Protein AF-A0A967TXZ9-F1 (afdb_monomer)

Nearest PDB structures (foldseek):
  6mgc-assembly1_A  TM=6.409E-01  e=1.428E-04  Escherichia coli APEC O1
  5zlt-assembly1_B  TM=6.544E-01  e=8.131E-04  Acinetobacter baumannii
  8fux-assembly2_B  TM=5.900E-01  e=4.985E-04  Escherichia coli
  3l7k-assembly3_D  TM=5.919E-01  e=9.382E-03  Staphylococcus epidermidis RP62A
  4zht-assembly1_A  TM=4.934E-01  e=1.530E-02  Homo sapiens

Solvent-accessible surface area (backbone atoms only — not comparable to full-atom values): 14523 Å² total; per-residue (Å²): 133,92,80,78,90,48,73,70,54,57,49,48,50,85,66,31,74,51,71,66,63,48,50,51,45,53,72,76,38,37,70,62,26,32,51,54,27,49,55,49,50,52,35,52,68,70,56,75,64,83,90,49,92,68,38,70,38,52,37,86,91,32,45,73,54,53,69,66,58,48,28,67,74,65,64,39,69,85,88,42,45,36,33,36,35,53,44,69,52,66,89,56,73,71,74,72,33,77,47,57,77,47,90,40,55,61,58,41,50,53,52,51,52,62,70,48,70,80,52,75,75,34,33,38,34,37,36,68,37,70,65,43,84,80,51,99,59,100,68,51,67,64,68,70,42,45,73,61,32,58,94,38,66,40,35,44,75,53,67,89,53,49,20,56,63,38,46,73,80,62,46,48,31,36,38,36,43,55,57,70,62,53,51,56,40,16,44,69,24,27,32,25,39,26,51,27,43,36,57,69,57,92,64,74,44,62,46,67,51,92,43,69,67,50,41,51,54,49,64,77,48,50,83,73,55,62,64,45,52,72,67,34,16,42,41,28,17,30,48,47,21,41,61,74,57,69,66,58,74,90,47,93,89,64,127

Sequence (255 aa):
MRRYRTLDELKNHEFVFSQNEFEEVFRGRREKAVRTAREYMDQRIRRISRTQDGAEAYAQDKKHYTRDELVDKLGIDPSLPMVVIMSHVFPDAPHSFAHNLYDDYVQWLRATLEMIRDMTHVNWLIKPHPDNKHYDSKHSVEEEARVYVAGRENINILPDDLNTACLYDFAHAVVTVAGTAGLEFSAMGIPVVNAGSSFYTGHGFTQMPATIEEYRAVLAGIDRLERLDNERQERALTCMYMYYFLSRVRCDLVP

Radius of gyration: 18.19 Å; Cα contacts (8 Å, |Δi|>4): 390; chains: 1; bounding box: 46×40×54 Å

pLDDT: mean 90.18, std 11.55, range [46.91, 98.81]

Structure (mmCIF, N/CA/C/O backbone):
data_AF-A0A967TXZ9-F1
#
_entry.id   AF-A0A967TXZ9-F1
#
loop_
_atom_site.group_PDB
_atom_site.id
_atom_site.type_symbol
_atom_site.label_atom_id
_atom_site.label_alt_id
_atom_site.label_comp_id
_atom_site.label_asym_id
_atom_site.label_entity_id
_atom_site.label_seq_id
_atom_site.pdbx_PDB_ins_code
_atom_site.Cartn_x
_atom_site.Cartn_y
_atom_site.Cartn_z
_atom_site.occupancy
_atom_site.B_iso_or_equiv
_atom_site.auth_seq_id
_atom_site.auth_comp_id
_atom_site.auth_asym_id
_atom_site.auth_atom_id
_atom_site.pdbx_PDB_model_num
ATOM 1 N N . MET A 1 1 ? 9.853 -1.251 -31.026 1.00 52.19 1 MET A N 1
ATOM 2 C CA . MET A 1 1 ? 8.374 -1.228 -31.072 1.00 52.19 1 MET A CA 1
ATOM 3 C C . MET A 1 1 ? 7.880 -2.569 -30.554 1.00 52.19 1 MET A C 1
ATOM 5 O O . MET A 1 1 ? 8.260 -3.587 -31.127 1.00 52.19 1 MET A O 1
ATOM 9 N N . ARG A 1 2 ? 7.143 -2.582 -29.434 1.00 61.69 2 ARG A N 1
ATOM 10 C CA . ARG A 1 2 ? 6.548 -3.811 -28.882 1.00 61.69 2 ARG A CA 1
ATOM 11 C C . ARG A 1 2 ? 5.538 -4.373 -29.881 1.00 61.69 2 ARG A C 1
ATOM 13 O O . ARG A 1 2 ? 4.846 -3.606 -30.543 1.00 61.69 2 ARG A O 1
ATOM 20 N N . ARG A 1 3 ? 5.491 -5.698 -30.022 1.00 66.06 3 ARG A N 1
ATOM 21 C CA . ARG A 1 3 ? 4.5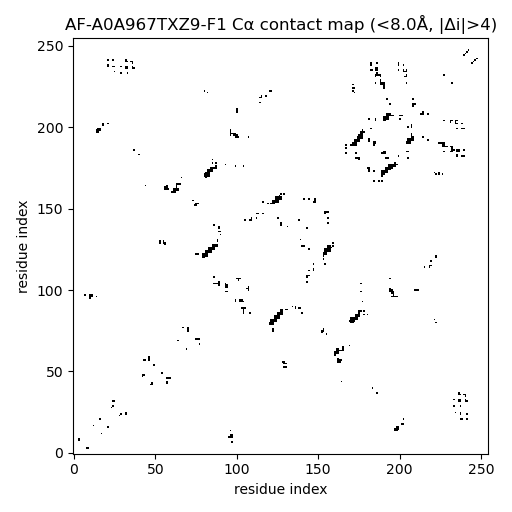22 -6.395 -30.876 1.00 66.06 3 ARG A CA 1
ATOM 22 C C . ARG A 1 3 ? 3.640 -7.259 -29.992 1.00 66.06 3 ARG A C 1
ATOM 24 O O . ARG A 1 3 ? 4.146 -8.220 -29.422 1.00 66.06 3 ARG A O 1
ATOM 31 N N . TYR A 1 4 ? 2.363 -6.910 -29.920 1.00 71.62 4 TYR A N 1
ATOM 32 C CA . TYR A 1 4 ? 1.346 -7.690 -29.225 1.00 71.62 4 TYR A CA 1
ATOM 33 C C . TYR A 1 4 ? 0.888 -8.848 -30.112 1.00 71.62 4 TYR A C 1
ATOM 35 O O . TYR A 1 4 ? 0.655 -8.666 -31.310 1.00 71.62 4 TYR A O 1
ATOM 43 N N . ARG A 1 5 ? 0.792 -10.038 -29.530 1.00 79.00 5 ARG A N 1
ATOM 44 C CA . ARG A 1 5 ? 0.371 -11.282 -30.181 1.00 79.00 5 ARG A CA 1
ATOM 45 C C . ARG A 1 5 ? -1.002 -11.744 -29.705 1.00 79.00 5 ARG A C 1
ATOM 47 O O . ARG A 1 5 ? -1.658 -12.486 -30.429 1.00 79.00 5 ARG A O 1
ATOM 54 N N . THR A 1 6 ? -1.444 -11.300 -28.528 1.00 78.75 6 THR A N 1
ATOM 55 C CA . THR A 1 6 ? -2.748 -11.644 -27.942 1.00 78.75 6 THR A CA 1
ATOM 56 C C . THR A 1 6 ? -3.418 -10.420 -27.309 1.00 78.75 6 THR A C 1
ATOM 58 O O . THR A 1 6 ? -2.770 -9.407 -27.041 1.00 78.75 6 THR A O 1
ATOM 61 N N . LEU A 1 7 ? -4.730 -10.505 -27.060 1.00 73.88 7 LEU A N 1
ATOM 62 C CA . LEU A 1 7 ? -5.473 -9.465 -26.334 1.00 73.88 7 LEU A CA 1
ATOM 63 C C . LEU A 1 7 ? -5.040 -9.357 -24.863 1.00 73.88 7 LEU A C 1
ATOM 65 O O . LEU A 1 7 ? -5.057 -8.265 -24.299 1.00 73.88 7 LEU A O 1
ATOM 69 N N . ASP A 1 8 ? -4.604 -10.462 -24.259 1.00 68.50 8 ASP A N 1
ATOM 70 C CA . ASP A 1 8 ? -4.129 -10.485 -22.871 1.00 68.50 8 ASP A CA 1
ATOM 71 C C . ASP A 1 8 ? -2.792 -9.754 -22.705 1.00 68.50 8 ASP A C 1
ATOM 73 O O . ASP A 1 8 ? -2.546 -9.116 -21.678 1.00 68.50 8 ASP A O 1
ATOM 77 N N . GLU A 1 9 ? -1.943 -9.776 -23.737 1.00 66.94 9 GLU A N 1
ATOM 78 C CA . GLU A 1 9 ? -0.736 -8.949 -23.779 1.00 66.94 9 GLU A CA 1
ATOM 79 C C . GLU A 1 9 ? -1.087 -7.453 -23.814 1.00 66.94 9 GLU A C 1
ATOM 81 O O . GLU A 1 9 ? -0.352 -6.642 -23.256 1.00 66.94 9 GLU A O 1
ATOM 86 N N . LEU A 1 10 ? -2.225 -7.069 -24.402 1.00 68.69 10 LEU A N 1
ATOM 87 C CA . LEU A 1 10 ? -2.658 -5.671 -24.473 1.00 68.69 10 LEU A CA 1
ATOM 88 C C . LEU A 1 10 ? -3.068 -5.128 -23.093 1.00 68.69 10 LEU A C 1
ATOM 90 O O . LEU A 1 10 ? -2.647 -4.038 -22.718 1.00 68.69 10 LEU A O 1
ATOM 94 N N . LYS A 1 11 ? -3.821 -5.919 -22.313 1.00 63.56 11 LYS A N 1
ATOM 95 C CA . LYS A 1 11 ? -4.325 -5.535 -20.978 1.00 63.56 11 LYS A CA 1
ATOM 96 C C . LYS A 1 11 ? -3.229 -5.333 -19.929 1.00 63.56 11 LYS A C 1
ATOM 98 O O . LYS A 1 11 ? -3.428 -4.603 -18.967 1.00 63.56 11 LYS A O 1
ATOM 103 N N . ASN A 1 12 ? -2.088 -6.000 -20.087 1.00 61.59 12 ASN A N 1
ATOM 104 C CA . ASN A 1 12 ? -0.998 -5.950 -19.112 1.00 61.59 12 ASN A CA 1
ATOM 105 C C . ASN A 1 12 ? 0.063 -4.892 -19.438 1.00 61.59 12 ASN A C 1
ATOM 107 O O . ASN A 1 12 ? 0.701 -4.356 -18.538 1.00 61.59 12 ASN A O 1
ATOM 111 N N . HIS A 1 13 ? 0.309 -4.614 -20.718 1.00 58.53 13 HIS A N 1
ATOM 112 C CA . HIS A 1 13 ? 1.562 -3.975 -21.124 1.00 58.53 13 HIS A CA 1
ATOM 113 C C . HIS A 1 13 ? 1.528 -2.459 -21.285 1.00 58.53 13 HIS A C 1
ATOM 115 O O . HIS A 1 13 ? 2.608 -1.882 -21.414 1.00 58.53 13 HIS A O 1
ATOM 121 N N . GLU A 1 14 ? 0.358 -1.818 -21.315 1.00 61.91 14 GLU A N 1
ATOM 122 C CA . GLU A 1 14 ? 0.295 -0.353 -21.439 1.00 61.91 14 GLU A CA 1
ATOM 123 C C . GLU A 1 14 ? 0.913 0.340 -20.216 1.00 61.91 14 GLU A C 1
ATOM 125 O O . GLU A 1 14 ? 1.602 1.348 -20.354 1.00 61.91 14 GLU A O 1
ATOM 130 N N . PHE A 1 15 ? 0.769 -0.270 -19.037 1.00 68.31 15 PHE A N 1
ATOM 131 C CA . PHE A 1 15 ? 1.191 0.328 -17.774 1.00 68.31 15 PHE A CA 1
ATOM 132 C C . PHE A 1 15 ? 2.373 -0.382 -17.101 1.00 68.31 15 PHE A C 1
ATOM 134 O O . PHE A 1 15 ? 2.955 0.180 -16.181 1.00 68.31 15 PHE A O 1
ATOM 141 N N . VAL A 1 16 ? 2.760 -1.590 -17.537 1.00 80.94 16 VAL A N 1
ATOM 142 C CA . VAL A 1 16 ? 3.744 -2.434 -16.829 1.00 80.94 16 VAL A CA 1
ATOM 143 C C . VAL A 1 16 ? 5.029 -2.625 -17.649 1.00 80.94 16 VAL A C 1
ATOM 145 O O . VAL A 1 16 ? 5.008 -3.000 -18.834 1.00 80.94 16 VAL A O 1
ATOM 148 N N . PHE A 1 17 ? 6.179 -2.421 -17.002 1.00 87.81 17 PHE A N 1
ATOM 149 C CA . PHE A 1 17 ? 7.482 -2.773 -17.569 1.00 87.81 17 PHE A CA 1
ATOM 150 C C . PHE A 1 17 ? 7.636 -4.296 -17.628 1.00 87.81 17 PHE A C 1
ATOM 152 O O . PHE A 1 17 ? 7.288 -5.012 -16.696 1.00 87.81 17 PHE A O 1
ATOM 159 N N . SER A 1 18 ? 8.180 -4.824 -18.723 1.00 88.44 18 SER A N 1
ATOM 160 C CA . SER A 1 18 ? 8.469 -6.263 -18.778 1.00 88.44 18 SER A CA 1
ATOM 161 C C . SER A 1 18 ? 9.562 -6.622 -17.780 1.00 88.44 18 SER A C 1
ATOM 163 O O . SER A 1 18 ? 10.418 -5.795 -17.460 1.00 88.44 18 SER A O 1
ATOM 165 N N . GLN A 1 19 ? 9.603 -7.890 -17.371 1.00 90.25 19 GLN A N 1
ATOM 166 C CA . GLN A 1 19 ? 10.676 -8.379 -16.512 1.00 90.25 19 GLN A CA 1
ATOM 167 C C . GLN A 1 19 ? 12.062 -8.125 -17.125 1.00 90.25 19 GLN A C 1
ATOM 169 O O . GLN A 1 19 ? 12.983 -7.757 -16.409 1.00 90.25 19 GLN A O 1
ATOM 174 N N . ASN A 1 20 ? 12.206 -8.242 -18.448 1.00 91.81 20 ASN A N 1
ATOM 175 C CA . ASN A 1 20 ? 13.479 -7.984 -19.122 1.00 91.81 20 ASN A CA 1
ATOM 176 C C . ASN A 1 20 ? 13.893 -6.508 -19.035 1.00 91.81 20 ASN A C 1
ATOM 178 O O . ASN A 1 20 ? 15.022 -6.225 -18.651 1.00 91.81 20 ASN A O 1
ATOM 182 N N . GLU A 1 21 ? 12.986 -5.571 -19.328 1.00 92.44 21 GLU A N 1
ATOM 183 C CA . GLU A 1 21 ? 13.266 -4.129 -19.197 1.00 92.44 21 GLU A CA 1
ATOM 184 C C . GLU A 1 21 ? 13.607 -3.750 -17.754 1.00 92.44 21 GLU A C 1
ATOM 186 O O . GLU A 1 21 ? 14.531 -2.973 -17.515 1.00 92.44 21 GLU A O 1
ATOM 191 N N . PHE A 1 22 ? 12.874 -4.314 -16.789 1.00 95.56 22 PHE A N 1
ATOM 192 C CA . PHE A 1 22 ? 13.143 -4.094 -15.376 1.00 95.56 22 PHE A CA 1
ATOM 193 C C . PHE A 1 22 ? 14.537 -4.598 -14.993 1.00 95.56 22 PHE A C 1
ATOM 195 O O . PHE A 1 22 ? 15.325 -3.855 -14.411 1.00 95.56 22 PHE A O 1
ATOM 202 N N . GLU A 1 23 ? 14.872 -5.839 -15.350 1.00 96.94 23 GLU A N 1
ATOM 203 C CA . GLU A 1 23 ? 16.162 -6.451 -15.022 1.00 96.94 23 GLU A CA 1
ATOM 204 C C . GLU A 1 23 ? 17.341 -5.739 -15.702 1.00 96.94 23 GLU A C 1
ATOM 206 O O . GLU A 1 23 ? 18.408 -5.620 -15.099 1.00 96.94 23 GLU A O 1
ATOM 211 N N . GLU A 1 24 ? 17.166 -5.205 -16.915 1.00 96.50 24 GLU A N 1
ATOM 212 C CA . GLU A 1 24 ? 18.184 -4.379 -17.575 1.00 96.50 24 GLU A CA 1
ATOM 213 C C . GLU A 1 24 ? 18.501 -3.111 -16.773 1.00 96.50 24 GLU A C 1
ATOM 215 O O . GLU A 1 24 ? 19.673 -2.787 -16.552 1.00 96.50 24 GLU A O 1
ATOM 220 N N . VAL A 1 25 ? 17.475 -2.404 -16.286 1.00 97.12 25 VAL A N 1
ATOM 221 C CA . VAL A 1 25 ? 17.671 -1.213 -15.447 1.00 97.12 25 VAL A CA 1
ATOM 222 C C . VAL A 1 25 ? 18.225 -1.605 -14.079 1.00 97.12 25 VAL A C 1
ATOM 224 O O . VAL A 1 25 ? 19.171 -0.973 -13.604 1.00 97.12 25 VAL A O 1
ATOM 227 N N . PHE A 1 26 ? 17.692 -2.662 -13.467 1.00 97.62 26 PHE A N 1
ATOM 228 C CA . PHE A 1 26 ? 18.105 -3.126 -12.147 1.00 97.62 26 PHE A CA 1
ATOM 229 C C . PHE A 1 26 ? 19.560 -3.593 -12.113 1.00 97.62 26 PHE A C 1
ATOM 231 O O . PHE A 1 26 ? 20.242 -3.360 -11.126 1.00 97.62 26 PHE A O 1
ATOM 238 N N . ARG A 1 27 ? 20.075 -4.206 -13.184 1.00 96.62 27 ARG A N 1
ATOM 239 C CA . ARG A 1 27 ? 21.481 -4.643 -13.254 1.00 96.62 27 ARG A CA 1
ATOM 240 C C . ARG A 1 27 ? 22.408 -3.547 -13.764 1.00 96.62 27 ARG A C 1
ATOM 242 O O . ARG A 1 27 ? 23.508 -3.391 -13.248 1.00 96.62 27 ARG A O 1
ATOM 249 N N . GLY A 1 28 ? 21.977 -2.787 -14.771 1.00 96.75 28 GLY A N 1
ATOM 250 C CA . GLY A 1 28 ? 22.833 -1.819 -15.461 1.00 96.75 28 GLY A CA 1
ATOM 251 C C . GLY A 1 28 ? 22.827 -0.409 -14.868 1.00 96.75 28 GLY A C 1
ATOM 252 O O . GLY A 1 28 ? 23.733 0.373 -15.148 1.00 96.75 28 GLY A O 1
ATOM 253 N N . ARG A 1 29 ? 21.800 -0.040 -14.091 1.00 96.81 29 ARG A N 1
ATOM 254 C CA . ARG A 1 29 ? 21.598 1.329 -13.573 1.00 96.81 29 ARG A CA 1
ATOM 255 C C . ARG A 1 29 ? 21.171 1.373 -12.100 1.00 96.81 29 ARG A C 1
ATOM 257 O O . ARG A 1 29 ? 20.715 2.428 -11.657 1.00 96.81 29 ARG A O 1
ATOM 264 N N . ARG A 1 30 ? 21.353 0.278 -11.347 1.00 97.06 30 ARG A N 1
ATOM 265 C CA . ARG A 1 30 ? 20.904 0.102 -9.950 1.00 97.06 30 ARG A CA 1
ATOM 266 C C . ARG A 1 30 ? 21.200 1.304 -9.064 1.00 97.06 30 ARG A C 1
ATOM 268 O O . ARG A 1 30 ? 20.285 1.920 -8.537 1.00 97.06 30 ARG A O 1
ATOM 275 N N . GLU A 1 31 ? 22.473 1.677 -8.957 1.00 97.94 31 GLU A N 1
ATOM 276 C CA . GLU A 1 31 ? 22.926 2.734 -8.047 1.00 97.94 31 GLU A CA 1
ATOM 277 C C . GLU A 1 31 ? 22.271 4.082 -8.359 1.00 97.94 31 GLU A C 1
ATOM 279 O O . GLU A 1 31 ? 21.802 4.781 -7.461 1.00 97.94 31 GLU A O 1
ATOM 284 N N . LYS A 1 32 ? 22.199 4.441 -9.648 1.00 97.75 32 LYS A N 1
ATOM 285 C CA . LYS A 1 32 ? 21.541 5.674 -10.094 1.00 97.75 32 LYS A CA 1
ATOM 286 C C . LYS A 1 32 ? 20.043 5.624 -9.800 1.00 97.75 32 LYS A C 1
ATOM 288 O O . LYS A 1 32 ? 19.510 6.597 -9.279 1.00 97.75 32 LYS A O 1
ATOM 293 N N . ALA A 1 33 ? 19.388 4.516 -10.142 1.00 97.75 33 ALA A N 1
ATOM 294 C CA . ALA A 1 33 ? 17.954 4.340 -9.960 1.00 97.75 33 ALA A CA 1
ATOM 295 C C . ALA A 1 33 ? 17.563 4.452 -8.481 1.00 97.75 33 ALA A C 1
ATOM 297 O O . ALA A 1 33 ? 16.721 5.274 -8.125 1.00 97.75 33 ALA A O 1
ATOM 298 N N . VAL A 1 34 ? 18.250 3.700 -7.619 1.00 98.38 34 VAL A N 1
ATOM 299 C CA . VAL A 1 34 ? 18.046 3.696 -6.167 1.00 98.38 34 VAL A CA 1
ATOM 300 C C . VAL A 1 34 ? 18.281 5.082 -5.577 1.00 98.38 34 VAL A C 1
ATOM 302 O O . VAL A 1 34 ? 17.422 5.579 -4.852 1.00 98.38 34 VAL A O 1
ATOM 305 N N . ARG A 1 35 ? 19.399 5.741 -5.910 1.00 98.19 35 ARG A N 1
ATOM 306 C CA . ARG A 1 35 ? 19.704 7.084 -5.394 1.00 98.19 35 ARG A CA 1
ATOM 307 C C . ARG A 1 35 ? 18.627 8.098 -5.783 1.00 98.19 35 ARG A C 1
ATOM 309 O O . ARG A 1 35 ? 18.088 8.767 -4.910 1.00 98.19 35 ARG A O 1
ATOM 316 N N . THR A 1 36 ? 18.273 8.172 -7.067 1.00 97.00 36 THR A N 1
ATOM 317 C CA . THR A 1 36 ? 17.257 9.115 -7.557 1.00 97.00 36 THR A CA 1
ATOM 318 C C . THR A 1 36 ? 15.877 8.839 -6.956 1.00 97.00 36 THR A C 1
ATOM 320 O O . THR A 1 36 ? 15.177 9.776 -6.585 1.00 97.00 36 THR A O 1
ATOM 323 N N . A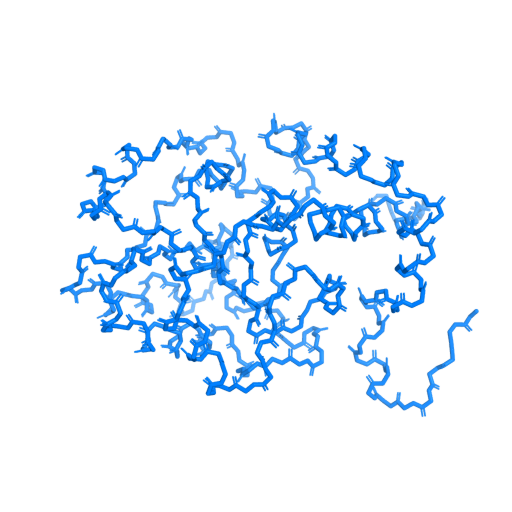LA A 1 37 ? 15.479 7.571 -6.815 1.00 96.69 37 ALA A N 1
ATOM 324 C CA . ALA A 1 37 ? 14.203 7.219 -6.198 1.00 96.69 37 ALA A CA 1
ATOM 325 C C . ALA A 1 37 ? 14.163 7.526 -4.690 1.00 96.69 37 ALA A C 1
ATOM 327 O O . ALA A 1 37 ? 13.136 7.990 -4.201 1.00 96.69 37 ALA A O 1
ATOM 328 N N . ARG A 1 38 ? 15.270 7.336 -3.956 1.00 96.06 38 ARG A N 1
ATOM 329 C CA . ARG A 1 38 ? 15.363 7.737 -2.539 1.00 96.06 38 ARG A CA 1
ATOM 330 C C . ARG A 1 38 ? 15.250 9.250 -2.378 1.00 96.06 38 ARG A C 1
ATOM 332 O O . ARG A 1 38 ? 14.434 9.705 -1.589 1.00 96.06 38 ARG A O 1
ATOM 339 N N . GLU A 1 39 ? 15.988 10.019 -3.180 1.00 94.44 39 GLU A N 1
ATOM 340 C CA . GLU A 1 39 ? 15.885 11.486 -3.193 1.00 94.44 39 GLU A CA 1
ATOM 341 C C . GLU A 1 39 ? 14.453 11.946 -3.500 1.00 94.44 39 GLU A C 1
ATOM 343 O O . GLU A 1 39 ? 13.945 12.878 -2.878 1.00 94.44 39 GLU A O 1
ATOM 348 N N . TYR A 1 40 ? 13.780 11.275 -4.436 1.00 91.62 40 TYR A N 1
ATOM 349 C CA . TYR A 1 40 ? 12.382 11.536 -4.759 1.00 91.62 40 TYR A CA 1
ATOM 350 C C . TYR A 1 40 ? 11.436 11.234 -3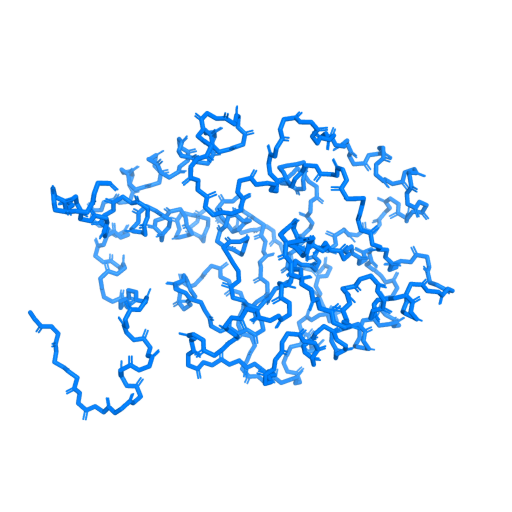.587 1.00 91.62 40 TYR A C 1
ATOM 352 O O . TYR A 1 40 ? 10.589 12.069 -3.267 1.00 91.62 40 TYR A O 1
ATOM 360 N N . MET A 1 41 ? 11.596 10.090 -2.91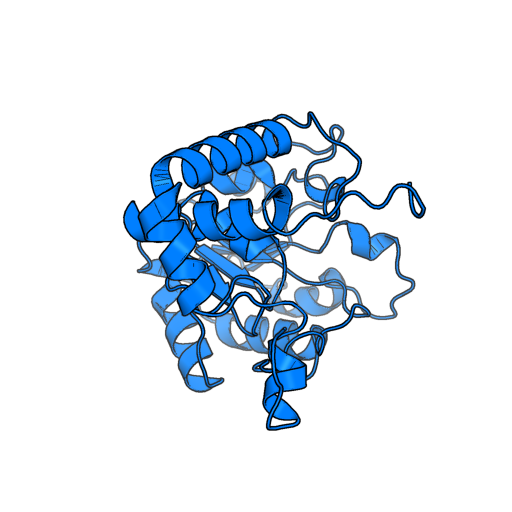3 1.00 91.38 41 MET A N 1
ATOM 361 C CA . MET A 1 41 ? 10.813 9.752 -1.717 1.00 91.38 41 MET A CA 1
ATOM 362 C C . MET A 1 41 ? 11.041 10.752 -0.589 1.00 91.38 41 MET A C 1
ATOM 364 O O . MET A 1 41 ? 10.072 11.241 -0.011 1.00 91.38 41 MET A O 1
ATOM 368 N N . ASP A 1 42 ? 12.291 11.138 -0.334 1.00 89.62 42 ASP A N 1
ATOM 369 C CA . ASP A 1 42 ? 12.625 12.152 0.664 1.00 89.62 42 ASP A CA 1
ATOM 370 C C . ASP A 1 42 ? 11.957 13.493 0.340 1.00 89.62 42 ASP A C 1
ATOM 372 O O . ASP A 1 42 ? 11.413 14.143 1.230 1.00 89.62 42 ASP A O 1
ATOM 376 N N . GLN A 1 43 ? 11.944 13.911 -0.930 1.00 86.44 43 GLN A N 1
ATOM 377 C CA . GLN A 1 43 ? 11.256 15.131 -1.365 1.00 86.44 43 GLN A CA 1
ATOM 378 C C . GLN A 1 43 ? 9.734 15.034 -1.220 1.00 86.44 43 GLN A C 1
ATOM 380 O O . GLN A 1 43 ? 9.100 16.023 -0.845 1.00 86.44 43 GLN A O 1
ATOM 385 N N . ARG A 1 44 ? 9.144 13.866 -1.505 1.00 81.12 44 ARG A N 1
ATOM 386 C CA . ARG A 1 44 ? 7.704 13.600 -1.365 1.00 81.12 44 ARG A CA 1
ATOM 387 C C . ARG A 1 44 ? 7.291 13.641 0.109 1.00 81.12 44 ARG A C 1
ATOM 389 O O . ARG A 1 44 ? 6.372 14.377 0.457 1.00 81.12 44 ARG A O 1
ATOM 396 N N . ILE A 1 45 ? 8.051 12.977 0.984 1.00 81.31 45 ILE A N 1
ATOM 397 C CA . ILE A 1 45 ? 7.871 12.995 2.445 1.00 81.31 45 ILE A CA 1
ATOM 398 C C . ILE A 1 45 ? 8.066 14.410 3.007 1.00 81.31 45 ILE A C 1
ATOM 400 O O . ILE A 1 45 ? 7.260 14.878 3.809 1.00 81.31 45 ILE A O 1
ATOM 404 N N . ARG A 1 46 ? 9.101 15.131 2.550 1.00 74.00 46 ARG A N 1
ATOM 405 C CA . ARG A 1 46 ? 9.397 16.521 2.951 1.00 74.00 46 ARG A CA 1
ATOM 406 C C . ARG A 1 46 ? 8.539 17.566 2.234 1.00 74.00 46 ARG A C 1
ATOM 408 O O . ARG A 1 46 ? 8.706 18.757 2.491 1.00 74.00 46 ARG A O 1
ATOM 415 N N . ARG A 1 47 ? 7.590 17.140 1.392 1.00 66.25 47 ARG A N 1
ATOM 416 C CA . ARG A 1 47 ? 6.548 17.985 0.789 1.00 66.25 47 ARG A CA 1
ATOM 417 C C . ARG A 1 47 ? 7.085 19.066 -0.170 1.00 66.25 47 ARG A C 1
ATOM 419 O O . ARG A 1 47 ? 6.566 20.179 -0.195 1.00 66.25 47 ARG A O 1
ATOM 426 N N . ILE A 1 48 ? 8.108 18.751 -0.974 1.00 54.34 48 ILE A N 1
ATOM 427 C CA . ILE A 1 48 ? 8.706 19.696 -1.944 1.00 54.34 48 ILE A CA 1
ATOM 428 C C . ILE A 1 48 ? 7.902 19.779 -3.265 1.00 54.34 48 ILE A C 1
ATOM 430 O O . ILE A 1 48 ? 7.998 20.780 -3.970 1.00 54.34 48 ILE A O 1
ATOM 434 N N . SER A 1 49 ? 7.044 18.799 -3.589 1.00 47.47 49 SER A N 1
ATOM 435 C CA . SER A 1 49 ? 6.251 18.790 -4.835 1.00 47.47 49 SER A CA 1
ATOM 436 C C . SER A 1 49 ? 4.748 18.607 -4.585 1.00 47.47 49 SER A C 1
ATOM 438 O O . SER A 1 49 ? 4.338 17.642 -3.948 1.00 47.47 49 SER A O 1
ATOM 440 N N . ARG A 1 50 ? 3.927 19.542 -5.093 1.00 48.81 50 ARG A N 1
ATOM 441 C CA . ARG A 1 50 ? 2.456 19.602 -4.921 1.00 48.81 50 ARG A CA 1
ATOM 442 C C . ARG A 1 50 ? 1.647 19.089 -6.123 1.00 48.81 50 ARG A C 1
ATOM 444 O O . ARG A 1 50 ? 0.426 19.090 -6.064 1.00 48.81 50 ARG A O 1
ATOM 451 N N . THR A 1 51 ? 2.291 18.699 -7.221 1.00 46.91 51 THR A N 1
ATOM 452 C CA . THR A 1 51 ? 1.631 18.480 -8.527 1.00 46.91 51 THR A CA 1
ATOM 453 C C . THR A 1 51 ? 1.388 17.009 -8.868 1.00 46.91 51 THR A C 1
ATOM 455 O O . THR A 1 51 ? 1.281 16.656 -10.040 1.00 46.91 51 THR A O 1
ATOM 458 N N . GLN A 1 52 ? 1.364 16.122 -7.873 1.00 56.00 52 GLN A N 1
ATOM 459 C CA . GLN A 1 52 ? 1.344 14.677 -8.103 1.00 56.00 52 GLN A CA 1
ATOM 460 C C . GLN A 1 52 ? 0.119 14.014 -7.490 1.00 56.00 52 GLN A C 1
ATOM 462 O O . GLN A 1 52 ? -0.367 14.435 -6.444 1.00 56.00 52 GLN A O 1
ATOM 467 N N . ASP A 1 53 ? -0.336 12.953 -8.147 1.00 56.78 53 ASP A N 1
ATOM 468 C CA . ASP A 1 53 ? -1.392 12.082 -7.647 1.00 56.78 53 ASP A CA 1
ATOM 469 C C . ASP A 1 53 ? -1.060 11.569 -6.229 1.00 56.78 53 ASP A C 1
ATOM 471 O O . ASP A 1 53 ? 0.096 11.231 -5.919 1.00 56.78 53 ASP A O 1
ATOM 475 N N . GLY A 1 54 ? -2.058 11.608 -5.345 1.00 60.34 54 GLY A N 1
ATOM 476 C CA . GLY A 1 54 ? -1.913 11.354 -3.911 1.00 60.34 54 GLY A CA 1
ATOM 477 C C . GLY A 1 54 ? -1.263 12.481 -3.090 1.00 60.34 54 GLY A C 1
ATOM 478 O O . GLY A 1 54 ? -0.982 12.272 -1.909 1.00 60.34 54 GLY A O 1
ATOM 479 N N . ALA A 1 55 ? -1.025 13.684 -3.637 1.00 67.50 55 ALA A N 1
ATOM 480 C CA . ALA A 1 55 ? -0.434 14.803 -2.881 1.00 67.50 55 ALA A CA 1
ATOM 481 C C . ALA A 1 55 ? -1.236 15.178 -1.621 1.00 67.50 55 ALA A C 1
ATOM 483 O O . ALA A 1 55 ? -0.654 15.565 -0.604 1.00 67.50 55 ALA A O 1
ATOM 484 N N . GLU A 1 56 ? -2.560 15.004 -1.643 1.00 75.50 56 GLU A N 1
ATOM 485 C CA . GLU A 1 56 ? -3.418 15.240 -0.480 1.00 75.50 56 GLU A CA 1
ATOM 486 C C . GLU A 1 56 ? -3.153 14.268 0.677 1.00 75.50 56 GLU A C 1
ATOM 488 O O . GLU A 1 56 ? -3.407 14.591 1.839 1.00 75.50 56 GLU A O 1
ATOM 493 N N . ALA A 1 57 ? -2.602 13.083 0.401 1.00 70.88 57 ALA A N 1
ATOM 494 C CA . ALA A 1 57 ? -2.178 12.131 1.426 1.00 70.88 57 ALA A CA 1
ATOM 495 C C . ALA A 1 57 ? -1.022 12.685 2.283 1.00 70.88 57 ALA A C 1
ATOM 497 O O . ALA A 1 57 ? -0.842 12.253 3.426 1.00 70.88 57 ALA A O 1
ATOM 498 N N . TYR A 1 58 ? -0.289 13.666 1.740 1.00 74.81 58 TYR A N 1
ATOM 499 C CA . TYR A 1 58 ? 0.901 14.291 2.315 1.00 74.81 58 TYR A CA 1
ATOM 500 C C . TYR A 1 58 ? 0.731 15.790 2.611 1.00 74.81 58 TYR A C 1
ATOM 502 O O . TYR A 1 58 ? 1.724 16.461 2.907 1.00 74.81 58 TYR A O 1
ATOM 510 N N . ALA A 1 59 ? -0.498 16.318 2.558 1.00 74.38 59 ALA A N 1
ATOM 511 C CA . ALA A 1 59 ? -0.781 17.745 2.704 1.00 74.38 59 ALA A CA 1
ATOM 512 C C . ALA A 1 59 ? -0.218 18.355 4.008 1.00 74.38 59 ALA A C 1
ATOM 514 O O . ALA A 1 59 ? -0.019 17.664 5.013 1.00 74.38 59 ALA A O 1
ATOM 515 N N . GLN A 1 60 ? 0.109 19.654 3.972 1.00 68.88 60 GLN A N 1
ATOM 516 C CA . GLN A 1 60 ? 0.846 20.325 5.053 1.00 68.88 60 GLN A CA 1
ATOM 517 C C . GLN A 1 60 ? 0.037 20.511 6.338 1.00 68.88 60 GLN A C 1
ATOM 519 O O . GLN A 1 60 ? 0.614 20.496 7.422 1.00 68.88 60 GLN A O 1
ATOM 524 N N . ASP A 1 61 ? -1.269 20.676 6.186 1.00 80.06 61 ASP A N 1
ATOM 525 C CA . ASP A 1 61 ? -2.279 20.795 7.232 1.00 80.06 61 ASP A CA 1
ATOM 526 C C . ASP A 1 61 ? -2.574 19.463 7.935 1.00 80.06 61 ASP A C 1
ATOM 528 O O . ASP A 1 61 ? -3.153 19.463 9.018 1.00 80.06 61 ASP A O 1
ATOM 532 N N . LYS A 1 62 ? -2.119 18.336 7.372 1.00 85.12 62 LYS A N 1
ATOM 533 C CA . LYS A 1 62 ? -2.246 17.017 7.995 1.00 85.12 62 LYS A CA 1
ATOM 534 C C . LYS A 1 62 ? -1.215 16.783 9.095 1.00 85.12 62 LYS A C 1
ATOM 536 O O . LYS A 1 62 ? -0.016 17.048 8.924 1.00 85.12 62 LYS A O 1
ATOM 541 N N . LYS A 1 63 ? -1.682 16.205 10.201 1.00 91.06 63 LYS A N 1
ATOM 542 C CA . LYS A 1 63 ? -0.906 15.866 11.390 1.00 91.06 63 LYS A CA 1
ATOM 543 C C . LYS A 1 63 ? 0.007 14.664 11.138 1.00 91.06 63 LYS A C 1
ATOM 545 O O . LYS A 1 63 ? -0.409 13.623 10.635 1.00 91.06 63 LYS A O 1
ATOM 550 N N . HIS A 1 64 ? 1.269 14.804 11.531 1.00 92.25 64 HIS A N 1
ATOM 551 C CA . HIS A 1 64 ? 2.240 13.714 11.548 1.00 92.25 64 HIS A CA 1
ATOM 552 C C . HIS A 1 64 ? 2.220 13.049 12.928 1.00 92.25 64 HIS A C 1
ATOM 554 O O . HIS A 1 64 ? 2.865 13.535 13.853 1.00 92.25 64 HIS A O 1
ATOM 560 N N . TYR A 1 65 ? 1.432 11.987 13.075 1.00 94.75 65 TYR A N 1
ATOM 561 C CA . TYR A 1 65 ? 1.299 11.262 14.340 1.00 94.75 65 TYR A CA 1
ATOM 562 C C . TYR A 1 65 ? 2.559 10.456 14.660 1.00 94.75 65 TYR A C 1
ATOM 564 O O . TYR A 1 65 ? 3.099 9.792 13.776 1.00 94.75 65 TYR A O 1
ATOM 572 N N . THR A 1 66 ? 2.995 10.445 15.919 1.00 96.81 66 THR A N 1
ATOM 573 C CA . THR A 1 66 ? 3.887 9.376 16.394 1.00 96.81 66 THR A CA 1
ATOM 574 C C . THR A 1 66 ? 3.104 8.073 16.567 1.00 96.81 66 THR A C 1
ATOM 576 O O . THR A 1 66 ? 1.870 8.073 16.616 1.00 96.81 66 THR A O 1
ATOM 579 N N . ARG A 1 67 ? 3.818 6.947 16.691 1.00 96.56 67 ARG A N 1
ATOM 580 C CA . ARG A 1 67 ? 3.191 5.657 17.005 1.00 96.56 67 ARG A CA 1
ATOM 581 C C . ARG A 1 67 ? 2.354 5.746 18.284 1.00 96.56 67 ARG A C 1
ATOM 583 O O . ARG A 1 67 ? 1.203 5.331 18.267 1.00 96.56 67 ARG A O 1
ATOM 590 N N . ASP A 1 68 ? 2.912 6.319 19.347 1.00 97.62 68 ASP A N 1
ATOM 591 C CA . ASP A 1 68 ? 2.256 6.401 20.657 1.00 97.62 68 ASP A CA 1
ATOM 592 C C . ASP A 1 68 ? 1.027 7.317 20.622 1.00 97.62 68 ASP A C 1
ATOM 594 O O . ASP A 1 68 ? -0.029 6.946 21.121 1.00 97.62 68 ASP A O 1
ATOM 598 N N . GLU A 1 69 ? 1.104 8.461 19.931 1.00 97.56 69 GLU A N 1
ATOM 599 C CA . GLU A 1 69 ? -0.068 9.326 19.752 1.00 97.56 69 GLU A CA 1
ATOM 600 C C . GLU A 1 69 ? -1.206 8.614 19.009 1.00 97.56 69 GLU A C 1
ATOM 602 O O . GLU A 1 69 ? -2.381 8.858 19.292 1.00 97.56 69 GLU A O 1
ATOM 607 N N . LEU A 1 70 ? -0.873 7.772 18.024 1.00 96.88 70 LEU A N 1
ATOM 608 C CA . LEU A 1 70 ? -1.864 7.013 17.269 1.00 96.88 70 LEU A CA 1
ATOM 609 C C . LEU A 1 70 ? -2.447 5.862 18.101 1.00 96.88 70 LEU A C 1
ATOM 611 O O . LEU A 1 70 ? -3.654 5.634 18.036 1.00 96.88 70 LEU A O 1
ATOM 615 N N . VAL A 1 71 ? -1.613 5.188 18.903 1.00 97.50 71 VAL A N 1
ATOM 616 C CA . VAL A 1 71 ? -2.039 4.183 19.891 1.00 97.50 71 VAL A CA 1
ATOM 617 C C . VAL A 1 71 ? -3.058 4.786 20.847 1.00 97.50 71 VAL A C 1
ATOM 619 O O . VAL A 1 71 ? -4.176 4.283 20.933 1.00 97.50 71 VAL A O 1
ATOM 622 N N . ASP A 1 72 ? -2.705 5.895 21.495 1.00 97.38 72 ASP A N 1
ATOM 623 C CA . ASP A 1 72 ? -3.552 6.552 22.490 1.00 97.38 72 ASP A CA 1
ATOM 624 C C . ASP A 1 72 ? -4.860 7.059 21.873 1.00 97.38 72 ASP A C 1
ATOM 626 O O . ASP A 1 72 ? -5.932 6.926 22.463 1.00 97.38 72 ASP A O 1
ATOM 630 N N . LYS A 1 73 ? -4.792 7.624 20.660 1.00 96.81 73 LYS A N 1
ATOM 631 C CA . LYS A 1 73 ? -5.969 8.155 19.960 1.00 96.81 73 LYS A CA 1
ATOM 632 C C . LYS A 1 73 ? -6.960 7.064 19.555 1.00 96.81 73 LYS A C 1
ATOM 634 O O . LYS A 1 73 ? -8.161 7.331 19.562 1.00 96.81 73 LYS A O 1
ATOM 639 N N . LEU A 1 74 ? -6.470 5.894 19.144 1.00 96.12 74 LEU A N 1
ATOM 640 C CA . LEU A 1 74 ? -7.306 4.792 18.659 1.00 96.12 74 LEU A CA 1
ATOM 641 C C . LEU A 1 74 ? -7.632 3.759 19.746 1.00 96.12 74 LEU A C 1
ATOM 643 O O . LEU A 1 74 ? -8.507 2.929 19.531 1.00 96.12 74 LEU A O 1
ATOM 647 N N . GLY A 1 75 ? -6.951 3.796 20.896 1.00 96.25 75 GLY A N 1
ATOM 648 C CA . GLY A 1 75 ? -7.122 2.808 21.963 1.00 96.25 75 GLY A CA 1
ATOM 649 C C . GLY A 1 75 ? -6.698 1.394 21.551 1.00 96.25 75 GLY A C 1
ATOM 650 O O . GLY A 1 75 ? -7.299 0.425 22.001 1.00 96.25 75 GLY A O 1
ATOM 651 N N . ILE A 1 76 ? -5.704 1.277 20.666 1.00 96.81 76 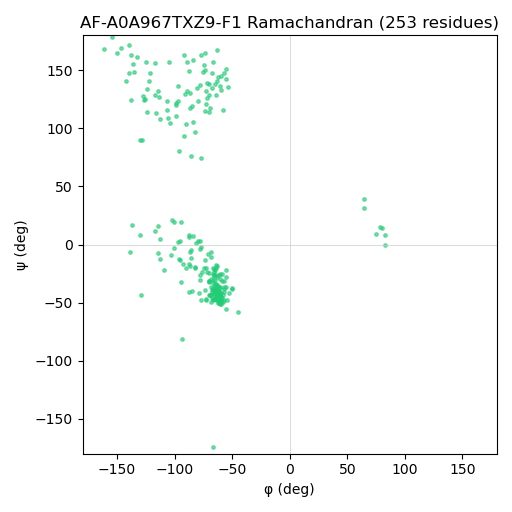ILE A N 1
ATOM 652 C CA . ILE A 1 76 ? -5.212 -0.007 20.137 1.00 96.81 76 ILE A CA 1
ATOM 653 C C . ILE A 1 76 ? -4.098 -0.591 21.010 1.00 96.81 76 ILE A C 1
ATOM 655 O O . ILE A 1 76 ? -3.403 0.141 21.708 1.00 96.81 76 ILE A O 1
ATOM 659 N N . ASP A 1 77 ? -3.876 -1.905 20.949 1.00 97.62 77 ASP A N 1
ATOM 660 C CA . ASP A 1 77 ? -2.836 -2.563 21.749 1.00 97.62 77 ASP A CA 1
ATOM 661 C C . ASP A 1 77 ? -1.429 -2.248 21.194 1.00 97.62 77 ASP A C 1
ATOM 663 O O . ASP A 1 77 ? -1.092 -2.685 20.088 1.00 97.62 77 ASP A O 1
ATOM 667 N N . PRO A 1 78 ? -0.553 -1.536 21.928 1.00 97.19 78 PRO A N 1
ATOM 668 C CA . PRO A 1 78 ? 0.775 -1.177 21.439 1.00 97.19 78 PRO A CA 1
ATOM 669 C C . PRO A 1 78 ? 1.727 -2.368 21.276 1.00 97.19 78 PRO A C 1
ATOM 671 O O . PRO A 1 78 ? 2.799 -2.176 20.701 1.00 97.19 78 PRO A O 1
ATOM 674 N N . SER A 1 79 ? 1.401 -3.562 21.772 1.00 97.50 79 SER A N 1
ATOM 675 C CA . SER A 1 79 ? 2.220 -4.768 21.602 1.00 97.50 79 SER A CA 1
ATOM 676 C C . SER A 1 79 ? 1.992 -5.469 20.259 1.00 97.50 79 SER A C 1
ATOM 678 O O . SER A 1 79 ? 2.866 -6.205 19.800 1.00 97.50 79 SER A O 1
ATOM 680 N N . LEU A 1 80 ? 0.860 -5.204 19.598 1.00 98.38 80 LEU A N 1
ATOM 681 C CA . LEU A 1 80 ? 0.494 -5.843 18.337 1.00 98.38 80 LEU A CA 1
ATOM 682 C C . LEU A 1 80 ? 1.062 -5.091 17.116 1.00 98.38 80 LEU A C 1
ATOM 684 O O . LEU A 1 80 ? 1.201 -3.858 17.134 1.00 98.38 80 LEU A O 1
ATOM 688 N N . PRO A 1 81 ? 1.372 -5.807 16.017 1.00 98.38 81 PRO A N 1
ATOM 689 C CA . PRO A 1 81 ? 1.768 -5.185 14.759 1.00 98.38 81 PRO A CA 1
ATOM 690 C C . PRO A 1 81 ? 0.639 -4.314 14.192 1.00 98.38 81 PRO A C 1
ATOM 692 O O . PRO A 1 81 ? -0.538 -4.657 14.284 1.00 98.38 81 PRO A O 1
ATOM 695 N N . MET A 1 82 ? 1.006 -3.189 13.572 1.00 98.75 82 MET A N 1
ATOM 696 C CA . MET A 1 82 ? 0.067 -2.286 12.899 1.00 98.75 82 MET A CA 1
ATOM 697 C C . MET A 1 82 ? 0.066 -2.550 11.398 1.00 98.75 82 MET A C 1
ATOM 699 O O . MET A 1 82 ? 1.045 -2.243 10.715 1.00 98.75 82 MET A O 1
ATOM 703 N N . VAL A 1 83 ? -1.025 -3.101 10.880 1.00 98.81 83 VAL A N 1
ATOM 704 C CA . VAL A 1 83 ? -1.187 -3.382 9.452 1.00 98.81 83 VAL A CA 1
ATOM 705 C C . VAL A 1 83 ? -2.158 -2.386 8.851 1.00 98.81 83 VAL A C 1
ATOM 707 O O . VAL A 1 83 ? -3.294 -2.264 9.305 1.00 98.81 83 VAL A O 1
ATOM 710 N N . VAL A 1 84 ? -1.713 -1.673 7.817 1.00 98.75 84 VAL A N 1
ATOM 711 C CA . VAL A 1 84 ? -2.514 -0.615 7.197 1.00 98.75 84 VAL A CA 1
ATOM 712 C C . VAL A 1 84 ? -3.197 -1.133 5.937 1.00 98.75 84 VAL A C 1
ATOM 714 O O . VAL A 1 84 ? -2.538 -1.562 4.992 1.00 98.75 84 VAL A O 1
ATOM 717 N N . ILE A 1 85 ? -4.522 -1.053 5.902 1.00 98.69 85 ILE A N 1
ATOM 718 C CA . ILE A 1 85 ? -5.333 -1.310 4.714 1.00 98.69 85 ILE A CA 1
ATOM 719 C C . ILE A 1 85 ? -5.489 0.018 3.975 1.00 98.69 85 ILE A C 1
ATOM 721 O O . ILE A 1 85 ? -6.250 0.890 4.396 1.00 98.69 85 ILE A O 1
ATOM 725 N N . MET A 1 86 ? -4.747 0.183 2.883 1.00 97.62 86 MET A N 1
ATOM 726 C CA . MET A 1 86 ? -4.808 1.378 2.040 1.00 97.62 86 MET A CA 1
ATOM 727 C C . MET A 1 86 ? -5.984 1.253 1.081 1.00 97.62 86 MET A C 1
ATOM 729 O O . MET A 1 86 ? -5.875 0.590 0.041 1.00 97.62 86 MET A O 1
ATOM 733 N N . SER A 1 87 ? -7.109 1.858 1.467 1.00 94.81 87 SER A N 1
ATOM 734 C CA . SER A 1 87 ? -8.341 1.803 0.694 1.00 94.81 87 SER A CA 1
ATOM 735 C C . SER A 1 87 ? -8.269 2.683 -0.547 1.00 94.81 87 SER A C 1
ATOM 737 O O . SER A 1 87 ? -7.612 3.724 -0.568 1.00 94.81 87 SER A O 1
ATOM 739 N N . HIS A 1 88 ? -8.998 2.254 -1.568 1.00 92.81 88 HIS A N 1
ATOM 740 C CA . HIS A 1 88 ? -9.163 2.955 -2.833 1.00 92.81 88 HIS A CA 1
ATOM 741 C C . HIS A 1 88 ? -10.384 3.866 -2.807 1.00 92.81 88 HIS A C 1
ATOM 743 O O . HIS A 1 88 ? -11.274 3.707 -1.966 1.00 92.81 88 HIS A O 1
ATOM 749 N N . VAL A 1 89 ? -10.424 4.791 -3.760 1.00 90.56 89 VAL A N 1
ATOM 750 C CA . VAL A 1 89 ? -11.642 5.515 -4.121 1.00 90.56 89 VAL A CA 1
ATOM 751 C C . VAL A 1 89 ? -12.557 4.549 -4.872 1.00 90.56 89 VAL A C 1
ATOM 753 O O . VAL A 1 89 ? -12.158 4.000 -5.893 1.00 90.56 89 VAL A O 1
ATOM 756 N N . PHE A 1 90 ? -13.775 4.298 -4.386 1.00 91.44 90 PHE A N 1
ATOM 757 C CA . PHE A 1 90 ? -14.619 3.243 -4.970 1.00 91.44 90 PHE A CA 1
ATOM 758 C C . PHE A 1 90 ? -14.980 3.451 -6.450 1.00 91.44 90 PHE A C 1
ATOM 760 O O . PHE A 1 90 ? -14.941 2.462 -7.180 1.00 91.44 90 PHE A O 1
ATOM 767 N N . PRO A 1 91 ? -15.300 4.677 -6.921 1.00 88.94 91 PRO A N 1
ATOM 768 C CA . PRO A 1 91 ? -15.596 4.915 -8.337 1.00 88.94 91 PRO A CA 1
ATOM 769 C C . PRO A 1 91 ? -14.379 4.987 -9.270 1.00 88.94 91 PRO A C 1
ATOM 771 O O . PRO A 1 91 ? -14.564 5.300 -10.445 1.00 88.94 91 PRO A O 1
ATOM 774 N N . ASP A 1 92 ? -13.158 4.777 -8.771 1.00 85.88 92 ASP A N 1
ATOM 775 C CA . ASP A 1 92 ? -11.948 4.761 -9.601 1.00 85.88 92 ASP A CA 1
ATOM 776 C C . ASP A 1 92 ? -11.960 3.553 -10.571 1.00 85.88 92 ASP A C 1
ATOM 778 O O . ASP A 1 92 ? -12.964 2.854 -10.690 1.00 85.88 92 ASP A O 1
ATOM 782 N N . ALA A 1 93 ? -10.889 3.309 -11.326 1.00 84.25 93 ALA A N 1
ATOM 783 C CA . ALA A 1 93 ? -10.822 2.284 -12.364 1.00 84.25 93 ALA A CA 1
ATOM 784 C C . ALA A 1 93 ? -10.180 0.969 -11.856 1.00 84.25 93 ALA A C 1
ATOM 786 O O . ALA A 1 93 ? -9.008 0.712 -12.169 1.00 84.25 93 ALA A O 1
ATOM 787 N N . PRO A 1 94 ? -10.915 0.083 -11.135 1.00 82.75 94 PRO A N 1
ATOM 788 C CA . PRO A 1 94 ? -10.359 -1.148 -10.568 1.00 82.75 94 PRO A CA 1
ATOM 789 C C . PRO A 1 94 ? -9.817 -2.096 -11.639 1.00 82.75 94 PRO A C 1
ATOM 791 O O . PRO A 1 94 ? -8.885 -2.846 -11.380 1.00 82.75 94 PRO A O 1
ATOM 794 N N . HIS A 1 95 ? -10.332 -2.032 -12.868 1.00 84.50 95 HIS A N 1
ATOM 795 C CA . HIS A 1 95 ? -9.931 -2.904 -13.978 1.00 84.50 95 HIS A CA 1
ATOM 796 C C . HIS A 1 95 ? -8.840 -2.319 -14.889 1.00 84.50 95 HIS A C 1
ATOM 798 O O . HIS A 1 95 ? -8.673 -2.784 -16.016 1.00 84.50 95 HIS A O 1
ATOM 804 N N . SER A 1 96 ? -8.085 -1.318 -14.422 1.00 82.00 96 SER A N 1
ATOM 805 C CA . SER A 1 96 ? -6.942 -0.765 -15.174 1.00 82.00 96 SER A CA 1
ATOM 806 C C . SER A 1 96 ? -5.809 -1.781 -15.389 1.00 82.00 96 SER A C 1
ATOM 808 O O . SER A 1 96 ? -4.969 -1.595 -16.267 1.00 82.00 96 SER A O 1
ATOM 810 N N . PHE A 1 97 ? -5.788 -2.863 -14.607 1.00 83.31 97 PHE A N 1
ATOM 811 C CA . PHE A 1 97 ? -4.803 -3.939 -14.687 1.00 83.31 97 PHE A CA 1
ATOM 812 C C . PHE A 1 97 ? -5.494 -5.296 -14.859 1.00 83.31 97 PHE A C 1
ATOM 814 O O . PHE A 1 97 ? -6.664 -5.465 -14.518 1.00 83.31 97 PHE A O 1
ATOM 821 N N . ALA A 1 98 ? -4.779 -6.280 -15.413 1.00 77.50 98 ALA A N 1
ATOM 822 C CA . ALA A 1 98 ? -5.420 -7.501 -15.905 1.00 77.50 98 ALA A CA 1
ATOM 823 C C . ALA A 1 98 ? -5.880 -8.490 -14.823 1.00 77.50 98 ALA A C 1
ATOM 825 O O . ALA A 1 98 ? -6.711 -9.344 -15.123 1.00 77.50 98 ALA A O 1
ATOM 826 N N . HIS A 1 99 ? -5.339 -8.417 -13.605 1.00 86.56 99 HIS A N 1
ATOM 827 C CA . HIS A 1 99 ? -5.668 -9.348 -12.527 1.00 86.56 99 HIS A CA 1
ATOM 828 C C . HIS A 1 99 ? -6.085 -8.598 -11.265 1.00 86.56 99 HIS A C 1
ATOM 830 O O . HIS A 1 99 ? -5.337 -7.761 -10.777 1.00 86.56 99 HIS A O 1
ATOM 836 N N . ASN A 1 100 ? -7.243 -8.954 -10.715 1.00 91.88 100 ASN A N 1
ATOM 837 C CA . ASN A 1 100 ? -7.709 -8.572 -9.387 1.00 91.88 100 ASN A CA 1
ATOM 838 C C . ASN A 1 100 ? -8.394 -9.784 -8.754 1.00 91.88 100 ASN A C 1
ATOM 840 O O . ASN A 1 100 ? -9.027 -10.567 -9.461 1.00 91.88 100 ASN A O 1
ATOM 844 N N . LEU A 1 101 ? -8.301 -9.919 -7.431 1.00 96.00 101 LEU A N 1
ATOM 845 C CA . LEU A 1 101 ? -9.009 -10.967 -6.689 1.00 96.00 101 LEU A CA 1
ATOM 846 C C . LEU A 1 101 ? -10.520 -10.714 -6.583 1.00 96.00 101 LEU A C 1
ATOM 848 O O . LEU A 1 101 ? -11.275 -11.643 -6.311 1.00 96.00 101 LEU A O 1
ATOM 852 N N . TYR A 1 102 ? -10.946 -9.465 -6.777 1.00 95.75 102 TYR A N 1
ATOM 853 C CA . TYR A 1 102 ? -12.333 -9.020 -6.677 1.00 95.75 102 TYR A CA 1
ATOM 854 C C . TYR A 1 102 ? -12.671 -8.092 -7.842 1.00 95.75 102 TYR A C 1
ATOM 856 O O . TYR A 1 102 ? -11.782 -7.436 -8.391 1.00 95.75 102 TYR A O 1
ATOM 864 N N . ASP A 1 103 ? -13.956 -8.014 -8.185 1.00 93.12 103 ASP A N 1
ATOM 865 C CA . ASP A 1 103 ? -14.420 -7.212 -9.319 1.00 93.12 103 ASP A CA 1
ATOM 866 C C . ASP A 1 103 ? -14.294 -5.705 -9.058 1.00 93.12 103 ASP A C 1
ATOM 868 O O . ASP A 1 103 ? -14.016 -4.936 -9.969 1.00 93.12 103 ASP A O 1
ATOM 872 N N . ASP A 1 104 ? -14.453 -5.262 -7.811 1.00 93.44 104 ASP A N 1
ATOM 873 C CA . ASP A 1 104 ? -14.381 -3.846 -7.465 1.00 93.44 104 ASP A CA 1
ATOM 874 C C . ASP A 1 104 ? -13.794 -3.608 -6.063 1.00 93.44 104 ASP A C 1
ATOM 876 O O . ASP A 1 104 ? -13.599 -4.527 -5.257 1.00 93.44 104 ASP A O 1
ATOM 880 N N . TYR A 1 105 ? -13.492 -2.341 -5.768 1.00 94.25 105 TYR A N 1
ATOM 881 C CA . TYR A 1 105 ? -12.881 -1.939 -4.502 1.00 94.25 105 TYR A CA 1
ATOM 882 C C . TYR A 1 105 ? -13.818 -2.065 -3.291 1.00 94.25 105 TYR A C 1
ATOM 884 O O . TYR A 1 105 ? -13.328 -2.237 -2.173 1.00 94.25 105 TYR A O 1
ATOM 892 N N . VAL A 1 106 ? -15.142 -2.029 -3.486 1.00 94.31 106 VAL A N 1
ATOM 893 C CA . VAL A 1 106 ? -16.125 -2.231 -2.408 1.00 94.31 106 VAL A CA 1
ATOM 894 C C . VAL A 1 106 ? -16.145 -3.702 -2.000 1.00 94.31 106 VAL A C 1
ATOM 896 O O . VAL A 1 106 ? -16.065 -4.018 -0.812 1.00 94.31 106 VAL A O 1
ATOM 899 N N . GLN A 1 107 ? -16.206 -4.609 -2.977 1.00 95.62 107 GLN A N 1
ATOM 900 C CA . GLN A 1 107 ? -16.138 -6.052 -2.768 1.00 95.62 107 GLN A CA 1
ATOM 901 C C . GLN A 1 107 ? -14.829 -6.448 -2.093 1.00 95.62 107 GLN A C 1
ATOM 903 O O . GLN A 1 107 ? -14.862 -7.165 -1.091 1.00 95.62 107 GLN A O 1
ATOM 908 N N . TRP A 1 108 ? -13.695 -5.937 -2.584 1.00 97.31 108 TRP A N 1
ATOM 909 C CA . TRP A 1 108 ? -12.395 -6.184 -1.964 1.00 97.31 108 TRP A CA 1
ATOM 910 C C . TRP A 1 108 ? -12.358 -5.722 -0.505 1.00 97.31 108 TRP A C 1
ATOM 912 O O . TRP A 1 108 ? -11.949 -6.498 0.364 1.00 97.31 108 TRP A O 1
ATOM 922 N N . LEU A 1 109 ? -12.797 -4.492 -0.211 1.00 97.50 109 LEU A N 1
ATOM 923 C CA . LEU A 1 109 ? -12.766 -3.969 1.153 1.00 97.50 109 LEU A CA 1
ATOM 924 C C . LEU A 1 109 ? -13.649 -4.814 2.077 1.00 97.50 109 LEU A C 1
ATOM 926 O O . LEU A 1 109 ? -13.167 -5.286 3.103 1.00 97.50 109 LEU A O 1
ATOM 930 N N . ARG A 1 110 ? -14.906 -5.075 1.699 1.00 97.00 110 ARG A N 1
ATOM 931 C CA . ARG A 1 110 ? -15.831 -5.900 2.496 1.00 97.00 110 ARG A CA 1
ATOM 932 C C . ARG A 1 110 ? -15.276 -7.295 2.755 1.00 97.00 110 ARG A C 1
ATOM 934 O O . ARG A 1 110 ? -15.282 -7.752 3.894 1.00 97.00 110 ARG A O 1
ATOM 941 N N . ALA A 1 111 ? -14.772 -7.962 1.717 1.00 98.06 111 ALA A N 1
ATOM 942 C CA . ALA A 1 111 ? -14.208 -9.298 1.850 1.00 98.06 111 ALA A CA 1
ATOM 943 C C . ALA A 1 111 ? -12.968 -9.303 2.753 1.00 98.06 111 ALA A C 1
ATOM 945 O O . ALA A 1 111 ? -12.845 -10.170 3.613 1.00 98.06 111 ALA A O 1
ATOM 946 N N . THR A 1 112 ? -12.088 -8.308 2.618 1.00 98.56 112 THR A N 1
ATOM 947 C CA . THR A 1 112 ? -10.905 -8.154 3.477 1.00 98.56 112 THR A CA 1
ATOM 948 C C . THR A 1 112 ? -11.308 -7.944 4.935 1.00 98.56 112 THR A C 1
ATOM 950 O O . THR A 1 112 ? -10.809 -8.645 5.812 1.00 98.56 112 THR A O 1
ATOM 953 N N . LEU A 1 113 ? -12.247 -7.032 5.203 1.00 98.12 113 LEU A N 1
ATOM 954 C CA . LEU A 1 113 ? -12.735 -6.755 6.555 1.00 98.12 113 LEU A CA 1
ATOM 955 C C . LEU A 1 113 ? -13.441 -7.964 7.183 1.00 98.12 113 LEU A C 1
ATOM 957 O O . LEU A 1 113 ? -13.261 -8.237 8.368 1.00 98.12 113 LEU A O 1
ATOM 961 N N . GLU A 1 114 ? -14.188 -8.729 6.387 1.00 97.88 114 GLU A N 1
ATOM 962 C CA . GLU A 1 114 ? -14.797 -9.984 6.827 1.00 97.88 114 GLU A CA 1
ATOM 963 C C . GLU A 1 114 ? -13.741 -11.041 7.173 1.00 97.88 114 GLU A C 1
ATOM 965 O O . GLU A 1 114 ? -13.871 -11.731 8.180 1.00 97.88 114 GLU A O 1
ATOM 970 N N . MET A 1 115 ? -12.668 -11.160 6.383 1.00 97.75 115 MET A N 1
ATOM 971 C CA . MET A 1 115 ? -11.587 -12.116 6.649 1.00 97.75 115 MET A CA 1
ATOM 972 C C . MET A 1 115 ? -10.852 -11.827 7.954 1.00 97.75 115 MET A C 1
ATOM 974 O O . MET A 1 115 ? -10.560 -12.757 8.702 1.00 97.75 115 MET A O 1
ATOM 978 N N . ILE A 1 116 ? -10.545 -10.557 8.215 1.00 97.94 116 ILE A N 1
ATOM 979 C CA . ILE A 1 116 ? -9.724 -10.147 9.361 1.00 97.94 116 ILE A CA 1
ATOM 980 C C . ILE A 1 116 ? -10.530 -9.967 10.650 1.00 97.94 116 ILE A C 1
ATOM 982 O O . ILE A 1 116 ? -9.943 -9.706 11.698 1.00 97.94 116 ILE A O 1
ATOM 986 N N . ARG A 1 117 ? -11.863 -10.093 10.593 1.00 96.00 117 ARG A N 1
ATOM 987 C CA . ARG A 1 117 ? -12.775 -9.724 11.689 1.00 96.00 117 ARG A CA 1
ATOM 988 C C . ARG A 1 117 ? -12.473 -10.408 13.026 1.00 96.00 117 ARG A C 1
ATOM 990 O O . ARG A 1 117 ? -12.805 -9.842 14.064 1.00 96.00 117 ARG A O 1
ATOM 997 N N . ASP A 1 118 ? -11.881 -11.600 12.977 1.00 94.81 118 ASP A N 1
ATOM 998 C CA . ASP A 1 118 ? -11.533 -12.428 14.138 1.00 94.81 118 ASP A CA 1
ATOM 999 C C . ASP A 1 118 ? -10.006 -12.559 14.324 1.00 94.81 118 ASP A C 1
ATOM 1001 O O . ASP A 1 118 ? -9.533 -13.280 15.200 1.00 94.81 118 ASP A O 1
ATOM 1005 N N . MET A 1 119 ? -9.207 -11.863 13.506 1.00 97.06 119 MET A N 1
ATOM 1006 C CA . MET A 1 119 ? -7.742 -11.858 13.575 1.00 97.06 119 MET A CA 1
ATOM 1007 C C . MET A 1 119 ? -7.268 -10.807 14.584 1.00 97.06 119 MET A C 1
ATOM 1009 O O . MET A 1 119 ? -6.828 -9.719 14.206 1.00 97.06 119 MET A O 1
ATOM 1013 N N . THR A 1 120 ? -7.391 -11.120 15.876 1.00 97.12 120 THR A N 1
ATOM 1014 C CA . THR A 1 120 ? -7.119 -10.191 16.992 1.00 97.12 120 THR A CA 1
ATOM 1015 C C . THR A 1 120 ? -5.643 -10.051 17.362 1.00 97.12 120 THR A C 1
ATOM 1017 O O . THR A 1 120 ? -5.314 -9.325 18.291 1.00 97.12 120 THR A O 1
ATOM 1020 N N . HIS A 1 121 ? -4.738 -10.729 16.655 1.00 98.06 121 HIS A N 1
ATOM 1021 C CA . HIS A 1 121 ? -3.286 -10.660 16.862 1.00 98.06 121 HIS A CA 1
ATOM 1022 C C . HIS A 1 121 ? -2.609 -9.521 16.079 1.00 98.06 121 HIS A C 1
ATOM 1024 O O . HIS A 1 121 ? -1.384 -9.448 16.016 1.00 98.06 121 HIS A O 1
ATOM 1030 N N . VAL A 1 122 ? -3.404 -8.643 15.465 1.00 98.50 122 VAL A N 1
ATOM 1031 C CA . VAL A 1 122 ? -2.968 -7.524 14.623 1.00 98.50 122 VAL A CA 1
ATOM 1032 C C . VAL A 1 122 ? -3.878 -6.323 14.871 1.00 98.50 122 VAL A C 1
ATOM 1034 O O . VAL A 1 122 ? -5.099 -6.478 14.948 1.00 98.50 122 VAL A O 1
ATOM 1037 N N . ASN A 1 123 ? -3.293 -5.124 14.914 1.00 98.69 123 ASN A N 1
ATOM 1038 C CA . ASN A 1 123 ? -4.028 -3.867 14.795 1.00 98.69 123 ASN A CA 1
ATOM 1039 C C . ASN A 1 123 ? -4.242 -3.538 13.313 1.00 98.69 123 ASN A C 1
ATOM 1041 O O . ASN A 1 123 ? -3.316 -3.106 12.621 1.00 98.69 123 ASN A O 1
ATOM 1045 N N . TRP A 1 124 ? -5.462 -3.728 12.825 1.00 98.75 124 TRP A N 1
ATOM 1046 C CA . TRP A 1 124 ? -5.874 -3.409 11.464 1.00 98.75 124 TRP A CA 1
ATOM 1047 C C . TRP A 1 124 ? -6.315 -1.950 11.365 1.00 98.75 124 TRP A C 1
ATOM 1049 O O . TRP A 1 124 ? -7.291 -1.528 11.985 1.00 98.75 124 TRP A O 1
ATOM 1059 N N . LEU A 1 125 ? -5.590 -1.177 10.563 1.00 98.62 125 LEU A N 1
ATOM 1060 C CA . LEU A 1 125 ? -5.778 0.260 10.407 1.00 98.62 125 LEU A CA 1
ATOM 1061 C C . LEU A 1 125 ? -6.276 0.560 8.994 1.00 98.62 125 LEU A C 1
ATOM 1063 O O . LEU A 1 125 ? -5.534 0.454 8.022 1.00 98.62 125 LEU A O 1
ATOM 1067 N N . ILE A 1 126 ? -7.541 0.933 8.863 1.00 98.44 126 ILE A N 1
ATOM 1068 C CA . ILE A 1 126 ? -8.173 1.242 7.581 1.00 98.44 126 ILE A CA 1
ATOM 1069 C C . ILE A 1 126 ? -7.863 2.697 7.244 1.00 98.44 126 ILE A C 1
ATOM 1071 O O . ILE A 1 126 ? -8.238 3.598 7.991 1.00 98.44 126 ILE A O 1
ATOM 1075 N N . LYS A 1 127 ? -7.185 2.943 6.121 1.00 96.81 127 LYS A N 1
ATOM 1076 C CA . LYS A 1 127 ? -6.905 4.289 5.612 1.00 96.81 127 LYS A CA 1
ATOM 1077 C C . LYS A 1 127 ? -7.828 4.601 4.429 1.00 96.81 127 LYS A C 1
ATOM 1079 O O . LYS A 1 127 ? -7.556 4.124 3.326 1.00 96.81 127 LYS A O 1
ATOM 1084 N N . PRO A 1 128 ? -8.868 5.432 4.608 1.00 94.50 128 PRO A N 1
ATOM 1085 C CA . PRO A 1 128 ? -9.613 5.998 3.488 1.00 94.50 128 PRO A CA 1
ATOM 1086 C C . PRO A 1 128 ? -8.703 6.835 2.580 1.00 94.50 128 PRO A C 1
ATOM 1088 O O . PRO A 1 128 ? -7.781 7.516 3.064 1.00 94.50 128 PRO A O 1
ATOM 1091 N N . HIS A 1 129 ? -8.968 6.796 1.271 1.00 89.94 129 HIS A N 1
ATOM 1092 C CA . HIS A 1 129 ? -8.247 7.605 0.294 1.00 89.94 129 HIS A CA 1
ATOM 1093 C C . HIS A 1 129 ? -8.583 9.092 0.501 1.00 89.94 129 HIS A C 1
ATOM 1095 O O . HIS A 1 129 ? -9.759 9.423 0.665 1.00 89.94 129 HIS A O 1
ATOM 1101 N N . PRO A 1 130 ? -7.599 10.013 0.496 1.00 85.19 130 PRO A N 1
ATOM 1102 C CA . PRO A 1 130 ? -7.861 11.438 0.720 1.00 85.19 130 PRO A CA 1
ATOM 1103 C C . PRO A 1 130 ? -8.830 12.042 -0.303 1.00 85.19 130 PRO A C 1
ATOM 1105 O O . PRO A 1 130 ? -9.616 12.919 0.049 1.00 85.19 130 PRO A O 1
ATOM 1108 N N . ASP A 1 131 ? -8.808 11.527 -1.533 1.00 85.06 131 ASP A N 1
ATOM 1109 C CA . ASP A 1 131 ? -9.646 12.040 -2.614 1.00 85.06 131 ASP A CA 1
ATOM 1110 C C . ASP A 1 131 ? -11.097 11.567 -2.538 1.00 85.06 131 ASP A C 1
ATOM 1112 O O . ASP A 1 131 ? -11.903 12.050 -3.320 1.00 85.06 131 ASP A O 1
ATOM 1116 N N . ASN A 1 132 ? -11.476 10.690 -1.594 1.00 82.88 132 ASN A N 1
ATOM 1117 C CA . ASN A 1 132 ? -12.868 10.241 -1.434 1.00 82.88 132 ASN A CA 1
ATOM 1118 C C . ASN A 1 132 ? -13.859 11.416 -1.373 1.00 82.88 132 ASN A C 1
ATOM 1120 O O . ASN A 1 132 ? -14.936 11.342 -1.955 1.00 82.88 132 ASN A O 1
ATOM 1124 N N . LYS A 1 133 ? -13.469 12.527 -0.734 1.00 81.12 133 LYS A N 1
ATOM 1125 C CA . LYS A 1 133 ? -14.278 13.754 -0.620 1.00 81.12 133 LYS A CA 1
ATOM 1126 C C . LYS A 1 133 ? -14.593 14.436 -1.960 1.00 81.12 133 LYS A C 1
ATOM 1128 O O . LYS A 1 133 ? -15.490 15.270 -2.012 1.00 81.12 133 LYS A O 1
ATOM 1133 N N . HIS A 1 134 ? -13.843 14.122 -3.018 1.00 83.44 134 HIS A N 1
ATOM 1134 C CA . HIS A 1 134 ? -14.034 14.680 -4.360 1.00 83.44 134 HIS A CA 1
ATOM 1135 C C . HIS A 1 134 ? -15.055 13.894 -5.186 1.00 83.44 134 HIS A C 1
ATOM 1137 O O . HIS A 1 134 ? -15.413 14.327 -6.280 1.00 83.44 134 HIS A O 1
ATOM 1143 N N . TYR A 1 135 ? -15.533 12.757 -4.675 1.00 81.25 135 TYR A N 1
ATOM 1144 C CA . TYR A 1 135 ? -16.485 11.895 -5.361 1.00 81.25 135 TYR A CA 1
ATOM 1145 C C . TYR A 1 135 ? -17.817 11.886 -4.617 1.00 81.25 135 TYR A C 1
ATOM 1147 O O . TYR A 1 135 ? -17.887 11.563 -3.432 1.00 81.25 135 TYR A O 1
ATOM 1155 N N . ASP A 1 136 ? -18.893 12.180 -5.344 1.00 75.69 136 ASP A N 1
ATOM 1156 C CA . ASP A 1 136 ? -20.264 12.015 -4.858 1.00 75.69 136 ASP A CA 1
ATOM 1157 C C . ASP A 1 136 ? -20.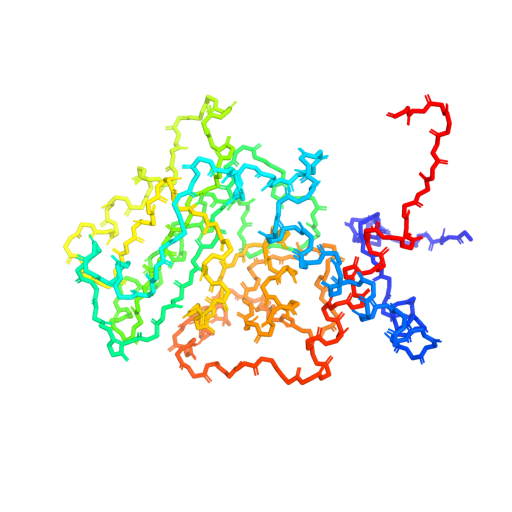646 10.528 -4.912 1.00 75.69 136 ASP A C 1
ATOM 1159 O O . ASP A 1 136 ? -21.305 10.040 -5.835 1.00 75.69 136 ASP A O 1
ATOM 1163 N N . SER A 1 137 ? -20.099 9.767 -3.966 1.00 74.44 137 SER A N 1
ATOM 1164 C CA . SER A 1 137 ? -20.319 8.330 -3.852 1.00 74.44 137 SER A CA 1
ATOM 1165 C C . SER A 1 137 ? -21.421 8.037 -2.836 1.00 74.44 137 SER A C 1
ATOM 1167 O O . SER A 1 137 ? -21.458 8.596 -1.746 1.00 74.44 137 SER A O 1
ATOM 1169 N N . LYS A 1 138 ? -22.319 7.106 -3.180 1.00 75.44 138 LYS A N 1
ATOM 1170 C CA . LYS A 1 138 ? -23.357 6.608 -2.256 1.00 75.44 138 LYS A CA 1
ATOM 1171 C C . LYS A 1 138 ? -22.801 5.731 -1.126 1.00 75.44 138 LYS A C 1
ATOM 1173 O O . LYS A 1 138 ? -23.568 5.320 -0.264 1.00 75.44 138 LYS A O 1
ATOM 1178 N N . HIS A 1 139 ? -21.519 5.381 -1.205 1.00 77.69 139 HIS A N 1
ATOM 1179 C CA . HIS A 1 139 ? -20.824 4.485 -0.295 1.00 77.69 139 HIS A CA 1
ATOM 1180 C C . HIS A 1 139 ? -19.454 5.076 0.011 1.00 77.69 139 HIS A C 1
ATOM 1182 O O . HIS A 1 139 ? -18.668 5.297 -0.908 1.00 77.69 139 HIS A O 1
ATOM 1188 N N . SER A 1 140 ? -19.156 5.277 1.288 1.00 89.00 140 SER A N 1
ATOM 1189 C CA . SER A 1 140 ? -17.827 5.663 1.767 1.00 89.00 140 SER A CA 1
ATOM 1190 C C . SER A 1 140 ? -17.100 4.487 2.419 1.00 89.00 140 SER A C 1
ATOM 1192 O O . SER A 1 140 ? -17.715 3.537 2.904 1.00 89.00 140 SER A O 1
ATOM 1194 N N . VAL A 1 141 ? -15.767 4.551 2.458 1.00 92.12 141 VAL A N 1
ATOM 1195 C CA . VAL A 1 141 ? -14.933 3.551 3.151 1.00 92.12 141 VAL A CA 1
ATOM 1196 C C . VAL A 1 141 ? -15.331 3.464 4.623 1.00 92.12 141 VAL A C 1
ATOM 1198 O O . VAL A 1 141 ? -15.394 2.380 5.194 1.00 92.12 141 VAL A O 1
ATOM 1201 N N . GLU A 1 142 ? -15.636 4.608 5.219 1.00 92.81 142 GLU A N 1
ATOM 1202 C CA . GLU A 1 142 ? -16.053 4.770 6.599 1.00 92.81 142 GLU A CA 1
ATOM 1203 C C . GLU A 1 142 ? -17.391 4.073 6.875 1.00 92.81 142 GLU A C 1
ATOM 1205 O O . GLU A 1 142 ? -17.507 3.338 7.857 1.00 92.81 142 GLU A O 1
ATOM 1210 N N . GLU A 1 143 ? -18.388 4.246 6.002 1.00 92.38 143 GLU A N 1
ATOM 1211 C CA . GLU A 1 143 ? -19.683 3.566 6.123 1.00 92.38 143 GLU A CA 1
ATOM 1212 C C . GLU A 1 143 ? -19.549 2.049 5.992 1.00 92.38 143 GLU A C 1
ATOM 1214 O O . GLU A 1 143 ? -20.119 1.318 6.807 1.00 92.38 143 GLU A O 1
ATOM 1219 N N . GLU A 1 144 ? -18.770 1.583 5.013 1.00 94.19 144 GLU A N 1
ATOM 1220 C CA . GLU A 1 144 ? -18.519 0.156 4.788 1.00 94.19 144 GLU A CA 1
ATOM 1221 C C . GLU A 1 144 ? -17.749 -0.478 5.957 1.00 94.19 144 GLU A C 1
ATOM 1223 O O . GLU A 1 144 ? -18.060 -1.589 6.390 1.00 94.19 144 GLU A O 1
ATOM 1228 N N . ALA A 1 145 ? -16.781 0.243 6.530 1.00 95.25 145 ALA A N 1
ATOM 1229 C CA . ALA A 1 145 ? -15.970 -0.226 7.648 1.00 95.25 145 ALA A CA 1
ATOM 1230 C C . ALA A 1 145 ? -16.694 -0.187 9.003 1.00 95.25 145 ALA A C 1
ATOM 1232 O O . ALA A 1 145 ? -16.333 -0.936 9.915 1.00 95.25 145 ALA A O 1
ATOM 1233 N N . ARG A 1 146 ? -17.725 0.653 9.159 1.00 94.44 146 ARG A N 1
ATOM 1234 C CA . ARG A 1 146 ? -18.383 0.930 10.447 1.00 94.44 146 ARG A CA 1
ATOM 1235 C C . ARG A 1 146 ? -18.843 -0.325 11.189 1.00 94.44 146 ARG A C 1
ATOM 1237 O O . ARG A 1 146 ? -18.688 -0.405 12.405 1.00 94.44 146 ARG A O 1
ATOM 1244 N N . VAL A 1 147 ? -19.408 -1.305 10.481 1.00 94.25 147 VAL A N 1
ATOM 1245 C CA . VAL A 1 147 ? -19.912 -2.556 11.088 1.00 94.25 147 VAL A CA 1
ATOM 1246 C C . VAL A 1 147 ? -18.792 -3.488 11.556 1.00 94.25 147 VAL A C 1
ATOM 1248 O O . VAL A 1 147 ? -19.002 -4.309 12.448 1.00 94.25 147 VAL A O 1
ATOM 1251 N N . TYR A 1 148 ? -17.605 -3.350 10.969 1.00 94.81 148 TYR A N 1
ATOM 1252 C CA . TYR A 1 148 ? -16.426 -4.129 11.323 1.00 94.81 148 TYR A CA 1
ATOM 1253 C C . TYR A 1 148 ? -15.686 -3.498 12.500 1.00 94.81 148 TYR A C 1
ATOM 1255 O O . TYR A 1 148 ? -15.303 -4.219 13.416 1.00 94.81 148 TYR A O 1
ATOM 1263 N N . VAL A 1 149 ? -15.581 -2.167 12.527 1.00 95.06 149 VAL A N 1
ATOM 1264 C CA . VAL A 1 149 ? -15.028 -1.405 13.661 1.00 95.06 149 VAL A 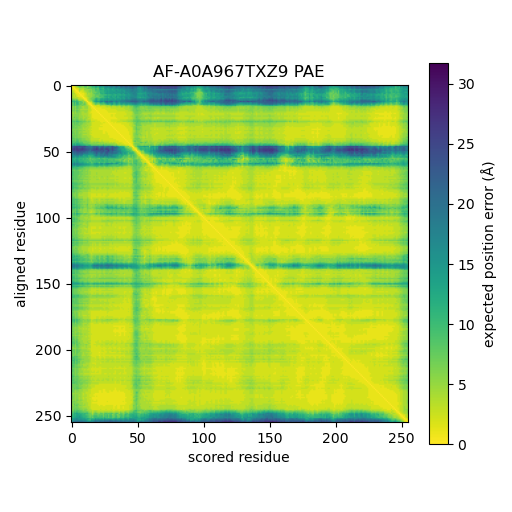CA 1
ATOM 1265 C C . VAL A 1 149 ? -15.905 -1.550 14.910 1.00 95.06 149 VAL A C 1
ATOM 1267 O O . VAL A 1 149 ? -15.403 -1.682 16.023 1.00 95.06 149 VAL A O 1
ATOM 1270 N N . ALA A 1 150 ? -17.232 -1.557 14.751 1.00 93.06 150 ALA A N 1
ATOM 1271 C CA . ALA A 1 150 ? -18.154 -1.660 15.877 1.00 93.06 150 ALA A CA 1
ATOM 1272 C C . ALA A 1 150 ? -17.916 -2.943 16.699 1.00 93.06 150 ALA A C 1
ATOM 1274 O O . ALA A 1 150 ? -18.132 -4.061 16.224 1.00 93.06 150 ALA A O 1
ATOM 1275 N N . GLY A 1 151 ? -17.507 -2.760 17.958 1.00 86.81 151 GLY A N 1
ATOM 1276 C CA . GLY A 1 151 ? -17.276 -3.848 18.910 1.00 86.81 151 GLY A CA 1
ATOM 1277 C C . GLY A 1 151 ? -15.935 -4.571 18.757 1.00 86.81 151 GLY A C 1
ATOM 1278 O O . GLY A 1 151 ? -15.790 -5.650 19.325 1.00 86.81 151 GLY A O 1
ATOM 1279 N N . ARG A 1 152 ? -14.973 -4.015 18.005 1.00 93.94 152 ARG A N 1
ATOM 1280 C CA . ARG A 1 152 ? -13.615 -4.566 17.871 1.00 93.94 152 ARG A CA 1
ATOM 1281 C C . ARG A 1 152 ? -12.576 -3.512 18.211 1.00 93.94 152 ARG A C 1
ATOM 1283 O O . ARG A 1 152 ? -12.552 -2.449 17.609 1.00 93.94 152 ARG A O 1
ATOM 1290 N N . GLU A 1 153 ? -11.694 -3.836 19.144 1.00 93.50 153 GLU A N 1
ATOM 1291 C CA . GLU A 1 153 ? -10.620 -2.931 19.573 1.00 93.50 153 GLU A CA 1
ATOM 1292 C C . GLU A 1 153 ? -9.461 -2.903 18.570 1.00 93.50 153 GLU A C 1
ATOM 1294 O O . GLU A 1 153 ? -8.768 -1.901 18.433 1.00 93.50 153 GLU A O 1
ATOM 1299 N N . ASN A 1 154 ? -9.274 -3.985 17.812 1.00 96.81 154 ASN A N 1
ATOM 1300 C CA . ASN A 1 154 ? -8.135 -4.170 16.920 1.00 96.81 154 ASN A CA 1
ATOM 1301 C C . ASN A 1 154 ? -8.410 -3.771 15.456 1.00 96.81 154 ASN A C 1
ATOM 1303 O O . ASN A 1 154 ? -7.537 -3.965 14.615 1.00 96.81 154 ASN A O 1
ATOM 1307 N N . ILE A 1 155 ? -9.593 -3.238 15.124 1.00 98.25 155 ILE A N 1
ATOM 1308 C CA . ILE A 1 155 ? -9.931 -2.746 13.776 1.00 98.25 155 ILE A CA 1
ATOM 1309 C C . ILE A 1 155 ? -10.380 -1.295 13.882 1.00 98.25 155 ILE A C 1
ATOM 1311 O O . ILE A 1 155 ? -11.432 -1.014 14.447 1.00 98.25 155 ILE A O 1
ATOM 1315 N N . ASN A 1 156 ? -9.609 -0.376 13.306 1.00 98.12 156 ASN A N 1
ATOM 1316 C CA . ASN A 1 156 ? -9.855 1.058 13.428 1.00 98.12 156 ASN A CA 1
ATOM 1317 C C . ASN A 1 156 ? -9.714 1.776 12.089 1.00 98.12 156 ASN A C 1
ATOM 1319 O O . ASN A 1 156 ? -8.898 1.402 11.250 1.00 98.12 156 ASN A O 1
ATOM 1323 N N . ILE A 1 157 ? -10.485 2.848 11.908 1.00 97.88 157 ILE A N 1
ATOM 1324 C CA . ILE A 1 157 ? -10.300 3.784 10.795 1.00 97.88 157 ILE A CA 1
ATOM 1325 C C . ILE A 1 157 ? -9.273 4.832 11.227 1.00 97.88 157 ILE A C 1
ATOM 1327 O O . ILE A 1 157 ? -9.381 5.413 12.308 1.00 97.88 157 ILE A O 1
ATOM 1331 N N . LEU A 1 158 ? -8.265 5.064 10.389 1.00 97.38 158 LEU A N 1
ATOM 1332 C CA . LEU A 1 158 ? -7.261 6.091 10.632 1.00 97.38 158 LEU A CA 1
ATOM 1333 C C . LEU A 1 158 ? -7.872 7.496 10.551 1.00 97.38 158 LEU A C 1
ATOM 1335 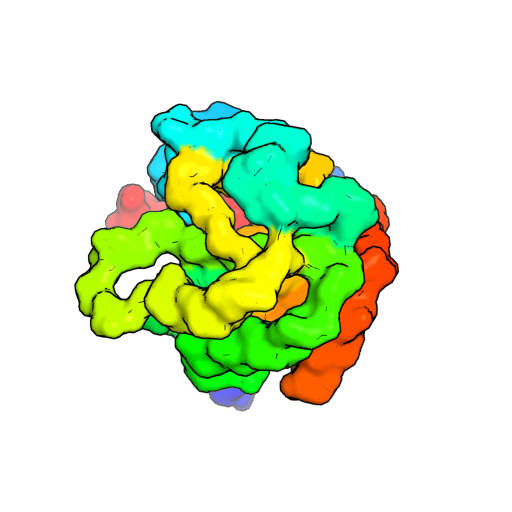O O . LEU A 1 158 ? -8.752 7.722 9.720 1.00 97.38 158 LEU A O 1
ATOM 1339 N N . PRO A 1 159 ? -7.355 8.457 11.338 1.00 95.00 159 PRO A N 1
ATOM 1340 C CA . PRO A 1 159 ? -7.797 9.845 11.267 1.00 95.00 159 PRO A CA 1
ATOM 1341 C C . PRO A 1 159 ? -7.675 10.417 9.847 1.00 95.00 159 PRO A C 1
ATOM 1343 O O . PRO A 1 159 ? -6.720 10.129 9.115 1.00 95.00 159 PRO A O 1
ATOM 1346 N N . ASP A 1 160 ? -8.643 11.234 9.451 1.00 90.50 160 ASP A N 1
ATOM 1347 C CA . ASP A 1 160 ? -8.685 11.909 8.151 1.00 90.50 160 ASP A CA 1
ATOM 1348 C C . ASP A 1 160 ? -7.565 12.956 8.000 1.00 90.50 160 ASP A C 1
ATOM 1350 O O . ASP A 1 160 ? -6.983 13.113 6.917 1.00 90.50 160 ASP A O 1
ATOM 1354 N N . ASP A 1 161 ? -7.207 13.595 9.113 1.00 92.44 161 ASP A N 1
ATOM 1355 C CA . ASP A 1 161 ? -6.106 14.541 9.263 1.00 92.44 161 ASP A CA 1
ATOM 1356 C C . ASP A 1 161 ? -4.721 13.877 9.344 1.00 92.44 161 ASP A C 1
ATOM 1358 O O . ASP A 1 161 ? -3.719 14.587 9.392 1.00 92.44 161 ASP A O 1
ATOM 1362 N N . LEU A 1 162 ? -4.611 12.542 9.314 1.00 93.31 162 LEU A N 1
ATOM 1363 C CA . LEU A 1 162 ? -3.323 11.847 9.361 1.00 93.31 162 LEU A CA 1
ATOM 1364 C C . LEU A 1 162 ? -2.527 12.041 8.066 1.00 93.31 162 LEU A C 1
ATOM 1366 O O . LEU A 1 162 ? -2.993 11.751 6.959 1.00 93.31 162 LEU A O 1
ATOM 1370 N N . ASN A 1 163 ? -1.271 12.459 8.212 1.00 92.44 163 ASN A N 1
ATOM 1371 C CA . ASN A 1 163 ? -0.305 12.478 7.127 1.00 92.44 163 ASN A CA 1
ATOM 1372 C C . ASN A 1 163 ? 0.276 11.078 6.903 1.00 92.44 163 ASN A C 1
ATOM 1374 O O . ASN A 1 163 ? 0.885 10.503 7.800 1.00 92.44 163 ASN A O 1
ATOM 1378 N N . THR A 1 164 ? 0.146 10.560 5.684 1.00 92.62 164 THR A N 1
ATOM 1379 C CA . THR A 1 164 ? 0.521 9.174 5.347 1.00 92.62 164 THR A CA 1
ATOM 1380 C C . THR A 1 164 ? 2.003 8.881 5.590 1.00 92.62 164 THR A C 1
ATOM 1382 O O . THR A 1 164 ? 2.350 7.737 5.872 1.00 92.62 164 THR A O 1
ATOM 1385 N N . ALA A 1 165 ? 2.874 9.898 5.552 1.00 92.00 165 ALA A N 1
ATOM 1386 C CA . ALA A 1 165 ? 4.305 9.718 5.773 1.00 92.00 165 ALA A CA 1
ATOM 1387 C C . ALA A 1 165 ? 4.650 9.156 7.158 1.00 92.00 165 ALA A C 1
ATOM 1389 O O . ALA A 1 165 ? 5.633 8.429 7.267 1.00 92.00 165 ALA A O 1
ATOM 1390 N N . CYS A 1 166 ? 3.845 9.423 8.195 1.00 93.50 166 CYS A N 1
ATOM 1391 C CA . CYS A 1 166 ? 4.165 8.914 9.530 1.00 93.50 166 CYS A CA 1
ATOM 1392 C C . CYS A 1 166 ? 4.089 7.387 9.612 1.00 93.50 166 CYS A C 1
ATOM 1394 O O . CYS A 1 166 ? 4.792 6.763 10.401 1.00 93.50 166 CYS A O 1
ATOM 1396 N N . LEU A 1 167 ? 3.286 6.764 8.746 1.00 96.38 167 LEU A N 1
ATOM 1397 C CA . LEU A 1 167 ? 3.129 5.316 8.703 1.00 96.38 167 LEU A CA 1
ATOM 1398 C C . LEU A 1 167 ? 4.418 4.606 8.264 1.00 96.38 167 LEU A C 1
ATOM 1400 O O . LEU A 1 167 ? 4.580 3.426 8.567 1.00 96.38 167 LEU A O 1
ATOM 1404 N N . TYR A 1 168 ? 5.354 5.290 7.596 1.00 95.62 168 TYR A N 1
ATOM 1405 C CA . TYR A 1 168 ? 6.636 4.689 7.214 1.00 95.62 168 TYR A CA 1
ATOM 1406 C C . TYR A 1 168 ? 7.487 4.264 8.413 1.00 95.62 168 TYR A C 1
ATOM 1408 O O . TYR A 1 168 ? 8.255 3.298 8.319 1.00 95.62 168 TYR A O 1
ATOM 1416 N N . ASP A 1 169 ? 7.306 4.944 9.543 1.00 94.19 169 ASP A N 1
ATOM 1417 C CA . ASP A 1 169 ? 8.100 4.727 10.746 1.00 94.19 169 ASP A CA 1
ATOM 1418 C C . ASP A 1 169 ? 7.653 3.480 11.519 1.00 94.19 169 ASP A C 1
ATOM 1420 O O . ASP A 1 169 ? 8.473 2.831 12.167 1.00 94.19 169 ASP A O 1
ATOM 1424 N N . PHE A 1 170 ? 6.366 3.117 11.455 1.00 96.31 170 PHE A N 1
ATOM 1425 C CA . PHE A 1 170 ? 5.800 2.099 12.350 1.00 96.31 170 PHE A CA 1
ATOM 1426 C C . PHE A 1 170 ? 4.823 1.103 11.714 1.00 96.31 170 PHE A C 1
ATOM 1428 O O . PHE A 1 170 ? 4.434 0.149 12.391 1.00 96.31 170 PHE A O 1
ATOM 1435 N N . ALA A 1 171 ? 4.423 1.262 10.446 1.00 98.44 171 ALA A N 1
ATOM 1436 C CA . ALA A 1 171 ? 3.608 0.246 9.786 1.00 98.44 171 ALA A CA 1
ATOM 1437 C C . ALA A 1 171 ? 4.401 -1.063 9.657 1.00 98.44 171 ALA A C 1
ATOM 1439 O O . ALA A 1 171 ? 5.537 -1.091 9.171 1.00 98.44 171 ALA A O 1
ATOM 1440 N N . HIS A 1 172 ? 3.784 -2.153 10.103 1.00 98.75 172 HIS A N 1
ATOM 1441 C CA . HIS A 1 172 ? 4.345 -3.494 10.024 1.00 98.75 172 HIS A CA 1
ATOM 1442 C C . HIS A 1 172 ? 4.216 -4.052 8.604 1.00 98.75 172 HIS A C 1
ATOM 1444 O O . HIS A 1 172 ? 5.198 -4.515 8.032 1.00 98.75 172 HIS A O 1
ATOM 1450 N N . ALA A 1 173 ? 3.024 -3.932 8.016 1.00 98.81 173 ALA A N 1
ATOM 1451 C CA . ALA A 1 173 ? 2.735 -4.307 6.638 1.00 98.81 173 ALA A CA 1
ATOM 1452 C C . ALA A 1 173 ? 1.621 -3.425 6.057 1.00 98.81 173 ALA A C 1
ATOM 1454 O O . ALA A 1 173 ? 0.883 -2.762 6.795 1.00 98.81 173 ALA A O 1
ATOM 1455 N N . VAL A 1 174 ? 1.480 -3.447 4.733 1.00 98.75 174 VAL A N 1
ATOM 1456 C CA . VAL A 1 174 ? 0.383 -2.787 4.017 1.00 98.75 174 VAL A CA 1
ATOM 1457 C C . VAL A 1 174 ? -0.402 -3.787 3.186 1.00 98.75 174 VAL A C 1
ATOM 1459 O O . VAL A 1 174 ? 0.166 -4.661 2.537 1.00 98.75 174 VAL A O 1
ATOM 1462 N N . VAL A 1 175 ? -1.718 -3.614 3.163 1.00 98.75 175 VAL A N 1
ATOM 1463 C CA . VAL A 1 175 ? -2.639 -4.347 2.298 1.00 98.75 175 VAL A CA 1
ATOM 1464 C C . VAL A 1 175 ? -3.322 -3.350 1.367 1.00 98.75 175 VAL A C 1
ATOM 1466 O O . VAL A 1 175 ? -3.852 -2.333 1.812 1.00 98.75 175 VAL A O 1
ATOM 1469 N N . THR A 1 176 ? -3.305 -3.611 0.064 1.00 97.88 176 THR A N 1
ATOM 1470 C CA . THR A 1 176 ? -3.984 -2.775 -0.939 1.00 97.88 176 THR A CA 1
ATOM 1471 C C . THR A 1 176 ? -4.332 -3.597 -2.180 1.00 97.88 176 THR A C 1
ATOM 1473 O O . THR A 1 176 ? -4.006 -4.778 -2.251 1.00 97.88 176 THR A O 1
ATOM 1476 N N . VAL A 1 177 ? -4.984 -2.989 -3.172 1.00 96.50 177 VAL A N 1
ATOM 1477 C CA . VAL A 1 177 ? -5.208 -3.590 -4.497 1.00 96.50 177 VAL A CA 1
ATOM 1478 C C . VAL A 1 177 ? -4.105 -3.162 -5.462 1.00 96.50 177 VAL A C 1
ATOM 1480 O O . VAL A 1 177 ? -3.126 -3.886 -5.615 1.00 96.50 177 VAL A O 1
ATOM 1483 N N . ALA A 1 178 ? -4.211 -1.963 -6.047 1.00 92.00 178 ALA A N 1
ATOM 1484 C CA . ALA A 1 178 ? -3.329 -1.516 -7.129 1.00 92.00 178 ALA A CA 1
ATOM 1485 C C . ALA A 1 178 ? -2.695 -0.124 -6.920 1.00 92.00 178 ALA A C 1
ATOM 1487 O O . ALA A 1 178 ? -2.059 0.415 -7.825 1.00 92.00 178 ALA A O 1
ATOM 1488 N N . GLY A 1 179 ? -2.850 0.475 -5.736 1.00 89.12 179 GLY A N 1
ATOM 1489 C CA . GLY A 1 179 ? -2.526 1.888 -5.499 1.00 89.12 179 GLY A CA 1
ATOM 1490 C C . GLY A 1 179 ? -1.027 2.148 -5.412 1.00 89.12 179 GLY A C 1
ATOM 1491 O O . GLY A 1 179 ? -0.265 1.260 -5.013 1.00 89.12 179 GLY A O 1
ATOM 1492 N N . THR A 1 180 ? -0.596 3.376 -5.725 1.00 91.38 180 THR A N 1
ATOM 1493 C CA . THR A 1 180 ? 0.824 3.783 -5.663 1.00 91.38 180 THR A CA 1
ATOM 1494 C C . THR A 1 180 ? 1.420 3.620 -4.267 1.00 91.38 180 THR A C 1
ATOM 1496 O O . THR A 1 180 ? 2.620 3.377 -4.148 1.00 91.38 180 THR A O 1
ATOM 1499 N N . ALA A 1 181 ? 0.586 3.659 -3.221 1.00 93.50 181 ALA A N 1
ATOM 1500 C CA . ALA A 1 181 ? 0.982 3.375 -1.847 1.00 93.50 181 ALA A CA 1
ATOM 1501 C C . ALA A 1 181 ? 1.761 2.053 -1.728 1.00 93.50 181 ALA A C 1
ATOM 1503 O O . ALA A 1 181 ? 2.752 1.997 -1.010 1.00 93.50 181 ALA A O 1
ATOM 1504 N N . GLY A 1 182 ? 1.401 1.001 -2.473 1.00 96.44 182 GLY A N 1
ATOM 1505 C CA . GLY A 1 182 ? 2.149 -0.257 -2.399 1.00 96.44 182 GLY A CA 1
ATOM 1506 C C . GLY A 1 182 ? 3.597 -0.141 -2.898 1.00 96.44 182 GLY A C 1
ATOM 1507 O O . GLY A 1 182 ? 4.504 -0.723 -2.304 1.00 96.44 182 GLY A O 1
ATOM 1508 N N . LEU A 1 183 ? 3.851 0.675 -3.925 1.00 96.81 183 LEU A N 1
ATOM 1509 C CA . LEU A 1 183 ? 5.209 0.978 -4.381 1.00 96.81 183 LEU A CA 1
ATOM 1510 C C . LEU A 1 183 ? 5.965 1.851 -3.371 1.00 96.81 183 LEU A C 1
ATOM 1512 O O . LEU A 1 183 ? 7.129 1.587 -3.079 1.00 96.81 183 LEU A O 1
ATOM 1516 N N . GLU A 1 184 ? 5.305 2.876 -2.831 1.00 96.19 184 GLU A N 1
ATOM 1517 C CA . GLU A 1 184 ? 5.899 3.816 -1.875 1.00 96.19 184 GLU A CA 1
ATOM 1518 C C . GLU A 1 184 ? 6.311 3.114 -0.567 1.00 96.19 184 GLU A C 1
ATOM 1520 O O . GLU A 1 184 ? 7.452 3.245 -0.124 1.00 96.19 184 GLU A O 1
ATOM 1525 N N . PHE A 1 185 ? 5.438 2.282 0.009 1.00 97.88 185 PHE A N 1
ATOM 1526 C CA . PHE A 1 185 ? 5.736 1.519 1.226 1.00 97.88 185 PHE A CA 1
ATOM 1527 C C . PHE A 1 185 ? 6.808 0.450 0.995 1.00 97.88 185 PHE A C 1
ATOM 1529 O O . PHE A 1 185 ? 7.715 0.306 1.818 1.00 97.88 185 PHE A O 1
ATOM 1536 N N . SER A 1 186 ? 6.787 -0.224 -0.159 1.00 98.44 186 SER A N 1
ATOM 1537 C CA . SER A 1 186 ? 7.849 -1.168 -0.531 1.00 98.44 186 SER A CA 1
ATOM 1538 C C . SER A 1 186 ? 9.206 -0.467 -0.681 1.00 98.44 186 SER A C 1
ATOM 1540 O O . SER A 1 186 ? 10.229 -0.983 -0.234 1.00 98.44 186 SER A O 1
ATOM 1542 N N . ALA A 1 187 ? 9.236 0.750 -1.236 1.00 97.94 187 ALA A N 1
ATOM 1543 C CA . ALA A 1 187 ? 10.450 1.567 -1.316 1.00 97.94 187 ALA A CA 1
ATOM 1544 C C . ALA A 1 187 ? 10.985 1.978 0.072 1.00 97.94 187 ALA A C 1
ATOM 1546 O O . ALA A 1 187 ? 12.194 2.152 0.240 1.00 97.94 187 ALA A O 1
ATOM 1547 N N . MET A 1 188 ? 10.115 2.049 1.084 1.00 97.62 188 MET A N 1
ATOM 1548 C CA . MET A 1 188 ? 10.471 2.256 2.496 1.00 97.62 188 MET A CA 1
ATOM 1549 C C . MET A 1 188 ? 10.782 0.947 3.251 1.00 97.62 188 MET A C 1
ATOM 1551 O O . MET A 1 188 ? 11.024 0.960 4.459 1.00 97.62 188 MET A O 1
ATOM 1555 N N . GLY A 1 189 ? 10.826 -0.186 2.543 1.00 98.12 189 GLY A N 1
ATOM 1556 C CA . GLY A 1 189 ? 11.164 -1.497 3.098 1.00 98.12 189 GLY A CA 1
ATOM 1557 C C . GLY A 1 189 ? 10.021 -2.170 3.864 1.00 98.12 189 GLY A C 1
ATOM 1558 O O . GLY A 1 189 ? 10.266 -3.110 4.618 1.00 98.12 189 GLY A O 1
ATOM 1559 N N . ILE A 1 190 ? 8.785 -1.692 3.708 1.00 98.75 190 ILE A N 1
ATOM 1560 C CA . ILE A 1 190 ? 7.598 -2.258 4.361 1.00 98.75 190 ILE A CA 1
ATOM 1561 C C . ILE A 1 190 ? 6.983 -3.309 3.431 1.00 98.75 190 ILE A C 1
ATOM 1563 O O . ILE A 1 190 ? 6.762 -3.005 2.257 1.00 98.75 190 ILE A O 1
ATOM 1567 N N . PRO A 1 191 ? 6.704 -4.533 3.913 1.00 98.62 191 PRO A N 1
ATOM 1568 C CA . PRO A 1 191 ? 6.075 -5.561 3.098 1.00 98.62 191 PRO A CA 1
ATOM 1569 C C . PRO A 1 191 ? 4.654 -5.154 2.694 1.00 98.62 191 PRO A C 1
ATOM 1571 O O . PRO A 1 191 ? 3.876 -4.638 3.500 1.00 98.62 191 PRO A O 1
ATOM 1574 N N . VAL A 1 192 ? 4.313 -5.420 1.433 1.00 98.75 192 VAL A N 1
ATOM 1575 C CA . VAL A 1 192 ? 3.009 -5.091 0.847 1.00 98.75 192 VAL A CA 1
ATOM 1576 C C . VAL A 1 192 ? 2.350 -6.340 0.280 1.00 98.75 192 VAL A C 1
ATOM 1578 O O . VAL A 1 192 ? 2.987 -7.110 -0.443 1.00 98.75 192 VAL A O 1
ATOM 1581 N N . VAL A 1 193 ? 1.066 -6.511 0.589 1.00 98.56 193 VAL A N 1
ATOM 1582 C CA . VAL A 1 193 ? 0.180 -7.523 0.013 1.00 98.56 193 VAL A CA 1
ATOM 1583 C C . VAL A 1 193 ? -0.782 -6.835 -0.949 1.00 98.56 193 VAL A C 1
ATOM 1585 O O . VAL A 1 193 ? -1.605 -6.009 -0.546 1.00 98.56 193 VAL A O 1
ATOM 1588 N N . ASN A 1 194 ? -0.673 -7.185 -2.224 1.00 97.81 194 ASN A N 1
ATOM 1589 C CA . ASN A 1 194 ? -1.513 -6.687 -3.299 1.00 97.81 194 ASN A CA 1
ATOM 1590 C C . ASN A 1 194 ? -2.613 -7.709 -3.619 1.00 97.81 194 ASN A C 1
ATOM 1592 O O . ASN A 1 194 ? -2.318 -8.829 -4.024 1.00 97.81 194 ASN A O 1
ATOM 1596 N N . ALA A 1 195 ? -3.877 -7.307 -3.488 1.00 97.38 195 ALA A N 1
ATOM 1597 C CA . ALA A 1 195 ? -5.046 -8.081 -3.919 1.00 97.38 195 ALA A CA 1
ATOM 1598 C C . ALA A 1 195 ? -5.377 -7.900 -5.418 1.00 97.38 195 ALA A C 1
ATOM 1600 O O . ALA A 1 195 ? -6.416 -8.356 -5.894 1.00 97.38 195 ALA A O 1
ATOM 1601 N N . GLY A 1 196 ? -4.511 -7.210 -6.158 1.00 94.00 196 GLY A N 1
ATOM 1602 C CA . GLY A 1 196 ? -4.606 -7.021 -7.598 1.00 94.00 196 GLY A CA 1
ATOM 1603 C C . GLY A 1 196 ? -3.271 -6.598 -8.198 1.00 94.00 196 GLY A C 1
ATOM 1604 O O . GLY A 1 196 ? -2.315 -6.278 -7.493 1.00 94.00 196 GLY A O 1
ATOM 1605 N N . SER A 1 197 ? -3.183 -6.627 -9.518 1.00 92.00 197 SER A N 1
ATOM 1606 C CA . SER A 1 197 ? -2.019 -6.161 -10.258 1.00 92.00 197 SER A CA 1
ATOM 1607 C C . SER A 1 197 ? -1.964 -4.637 -10.284 1.00 92.00 197 SER A C 1
ATOM 1609 O O . SER A 1 197 ? -2.979 -3.952 -10.320 1.00 92.00 197 SER A O 1
ATOM 1611 N N . SER A 1 198 ? -0.746 -4.111 -10.322 1.00 91.81 198 SER A N 1
ATOM 1612 C CA . SER A 1 198 ? -0.450 -2.703 -10.588 1.00 91.81 198 SER A CA 1
ATOM 1613 C C . SER A 1 198 ? 0.772 -2.585 -11.494 1.00 91.81 198 SER A C 1
ATOM 1615 O O . SER A 1 198 ? 1.492 -3.565 -11.712 1.00 91.81 198 SER A O 1
ATOM 1617 N N . PHE A 1 199 ? 1.062 -1.372 -11.962 1.00 91.19 199 PHE A N 1
ATOM 1618 C CA . PHE A 1 199 ? 2.201 -1.049 -12.827 1.00 91.19 199 PHE A CA 1
ATOM 1619 C C . PHE A 1 199 ? 3.563 -1.473 -12.250 1.00 91.19 199 PHE A C 1
ATOM 1621 O O . PHE A 1 199 ? 4.529 -1.632 -12.992 1.00 91.19 199 PHE A O 1
ATOM 1628 N N . TYR A 1 200 ? 3.640 -1.647 -10.928 1.00 93.31 200 TYR A N 1
ATOM 1629 C CA . TYR A 1 200 ? 4.857 -2.004 -10.202 1.00 93.31 200 TYR A CA 1
ATOM 1630 C C . TYR A 1 200 ? 4.936 -3.474 -9.771 1.00 93.31 200 TYR A C 1
ATOM 1632 O O . TYR A 1 200 ? 5.960 -3.923 -9.254 1.00 93.31 200 TYR A O 1
ATOM 1640 N N . THR A 1 201 ? 3.847 -4.220 -9.929 1.00 93.19 201 THR A N 1
ATOM 1641 C CA . THR A 1 201 ? 3.755 -5.599 -9.445 1.00 93.19 201 THR A CA 1
ATOM 1642 C C . THR A 1 201 ? 4.497 -6.586 -10.354 1.00 93.19 201 THR A C 1
ATOM 1644 O O . THR A 1 201 ? 4.845 -6.265 -11.485 1.00 93.19 201 THR A O 1
ATOM 1647 N N . GLY A 1 202 ? 4.792 -7.793 -9.856 1.00 91.31 202 GLY A N 1
ATOM 1648 C CA . GLY A 1 202 ? 5.524 -8.817 -10.621 1.00 91.31 202 GLY A CA 1
ATOM 1649 C C . GLY A 1 202 ? 7.052 -8.672 -10.608 1.00 91.31 202 GLY A C 1
ATOM 1650 O O . GLY A 1 202 ? 7.757 -9.525 -11.138 1.00 91.31 202 GLY A O 1
ATOM 1651 N N . HIS A 1 203 ? 7.587 -7.651 -9.937 1.00 94.56 203 HIS A N 1
ATOM 1652 C CA . HIS A 1 203 ? 9.028 -7.408 -9.842 1.00 94.56 203 HIS A CA 1
ATOM 1653 C C . HIS A 1 203 ? 9.655 -7.869 -8.517 1.00 94.56 203 HIS A C 1
ATOM 1655 O O . HIS A 1 203 ? 10.762 -7.449 -8.195 1.00 94.56 203 HIS A O 1
ATOM 1661 N N . GLY A 1 204 ? 9.006 -8.758 -7.759 1.00 95.31 204 GLY A N 1
ATOM 1662 C CA . GLY A 1 204 ? 9.631 -9.510 -6.656 1.00 95.31 204 GLY A CA 1
ATOM 1663 C C . GLY A 1 204 ? 9.736 -8.807 -5.294 1.00 95.31 204 GLY A C 1
ATOM 1664 O O . GLY A 1 204 ? 10.384 -9.345 -4.396 1.00 95.31 204 GLY A O 1
ATOM 1665 N N . PHE A 1 205 ? 9.111 -7.638 -5.124 1.00 97.19 205 PHE A N 1
ATOM 1666 C CA . PHE A 1 205 ? 9.114 -6.883 -3.860 1.00 97.19 205 PHE A CA 1
ATOM 1667 C C . PHE A 1 205 ? 7.740 -6.752 -3.183 1.00 97.19 205 PHE A C 1
ATOM 1669 O O . PHE A 1 205 ? 7.679 -6.299 -2.045 1.00 97.19 205 PHE A O 1
ATOM 1676 N N . THR A 1 206 ? 6.657 -7.183 -3.834 1.00 96.69 206 THR A N 1
ATOM 1677 C CA . THR A 1 206 ? 5.324 -7.301 -3.223 1.00 96.69 206 THR A CA 1
ATOM 1678 C C . THR A 1 206 ? 4.851 -8.750 -3.213 1.00 96.69 206 THR A C 1
ATOM 1680 O O . THR A 1 206 ? 5.307 -9.572 -4.014 1.00 96.69 206 THR A O 1
ATOM 1683 N N . GLN A 1 207 ? 3.941 -9.074 -2.296 1.00 96.50 207 GLN A N 1
ATOM 1684 C CA . GLN A 1 207 ? 3.212 -10.338 -2.307 1.00 96.50 207 GLN A CA 1
ATOM 1685 C C . GLN A 1 207 ? 1.946 -10.182 -3.139 1.00 96.50 207 GLN A C 1
ATOM 1687 O O . GLN A 1 207 ? 1.185 -9.235 -2.946 1.00 96.50 207 GLN A O 1
ATOM 1692 N N . MET A 1 208 ? 1.718 -11.130 -4.041 1.00 95.00 208 MET A N 1
ATOM 1693 C CA . MET A 1 208 ? 0.538 -11.176 -4.896 1.00 95.00 208 MET A CA 1
ATOM 1694 C C . MET A 1 208 ? -0.107 -12.553 -4.801 1.00 95.00 208 MET A C 1
ATOM 1696 O O . MET A 1 208 ? 0.269 -13.454 -5.553 1.00 95.00 208 MET A O 1
ATOM 1700 N N . PRO A 1 209 ? -1.037 -12.743 -3.861 1.00 96.50 209 PRO A N 1
ATOM 1701 C CA . PRO A 1 209 ? -1.852 -13.947 -3.824 1.00 96.50 209 PRO A CA 1
ATOM 1702 C C . PRO A 1 209 ? -2.648 -14.081 -5.124 1.00 96.50 209 PRO A C 1
ATOM 1704 O O . PRO A 1 209 ? -3.243 -13.107 -5.580 1.00 96.50 209 PRO A O 1
ATOM 1707 N N . ALA A 1 210 ? -2.650 -15.272 -5.722 1.00 94.88 210 ALA A N 1
ATOM 1708 C CA . ALA A 1 210 ? -3.344 -15.547 -6.980 1.00 94.88 210 ALA A CA 1
ATOM 1709 C C . ALA A 1 210 ? -4.810 -15.957 -6.765 1.00 94.88 210 ALA A C 1
ATOM 1711 O O . ALA A 1 210 ? -5.607 -15.938 -7.704 1.00 94.88 210 ALA A O 1
ATOM 1712 N N . THR A 1 211 ? -5.160 -16.343 -5.534 1.00 97.69 211 THR A N 1
ATOM 1713 C CA . THR A 1 211 ? -6.502 -16.784 -5.139 1.00 97.69 211 THR A CA 1
ATOM 1714 C C . THR A 1 211 ? -6.962 -16.113 -3.845 1.00 97.69 211 THR A C 1
ATOM 1716 O O . THR A 1 211 ? -6.162 -15.604 -3.054 1.00 97.69 211 THR A O 1
ATOM 1719 N N . ILE A 1 212 ? -8.274 -16.135 -3.609 1.00 98.25 212 ILE A N 1
ATOM 1720 C CA . ILE A 1 212 ? -8.903 -15.629 -2.381 1.00 98.25 212 ILE A CA 1
ATOM 1721 C C . ILE A 1 212 ? -8.417 -16.426 -1.157 1.00 98.25 212 ILE A C 1
ATOM 1723 O O . ILE A 1 212 ? -8.216 -15.862 -0.079 1.00 98.25 212 ILE A O 1
ATOM 1727 N N . GLU A 1 213 ? -8.187 -17.727 -1.318 1.00 98.31 213 GLU A N 1
ATOM 1728 C CA . GLU A 1 213 ? -7.685 -18.625 -0.280 1.00 98.31 213 GLU A CA 1
ATOM 1729 C C . GLU A 1 213 ? -6.241 -18.290 0.104 1.00 98.31 213 GLU A C 1
ATOM 1731 O O . GLU A 1 213 ? -5.930 -18.179 1.292 1.00 98.31 213 GLU A O 1
ATOM 1736 N N . GLU A 1 214 ? -5.370 -18.070 -0.885 1.00 98.38 214 GLU A N 1
ATOM 1737 C CA . GLU A 1 214 ? -3.999 -17.606 -0.647 1.00 98.38 214 GLU A CA 1
ATOM 1738 C C . GLU A 1 214 ? -3.991 -16.231 0.021 1.00 98.38 214 GLU A C 1
ATOM 1740 O O . GLU A 1 214 ? -3.229 -16.008 0.961 1.00 98.38 214 GLU A O 1
ATOM 1745 N N . TYR A 1 215 ? -4.871 -15.320 -0.408 1.00 98.62 215 TYR A N 1
ATOM 1746 C CA . TYR A 1 215 ? -4.987 -13.994 0.193 1.00 98.62 215 TYR A CA 1
ATOM 1747 C C . TYR A 1 215 ? -5.358 -14.082 1.672 1.00 98.62 215 TYR A C 1
ATOM 1749 O O . TYR A 1 215 ? -4.675 -13.501 2.516 1.00 98.62 215 TYR A O 1
ATOM 1757 N N . ARG A 1 216 ? -6.367 -14.892 2.009 1.00 98.56 216 ARG A N 1
ATOM 1758 C CA . ARG A 1 216 ? -6.744 -15.169 3.400 1.00 98.56 216 ARG A CA 1
ATOM 1759 C C . ARG A 1 216 ? -5.580 -15.757 4.200 1.00 98.56 216 ARG A C 1
ATOM 1761 O O . ARG A 1 216 ? -5.376 -15.354 5.343 1.00 98.56 216 ARG A O 1
ATOM 1768 N N . ALA A 1 217 ? -4.831 -16.700 3.627 1.00 98.50 217 ALA A N 1
ATOM 1769 C CA . ALA A 1 217 ? -3.693 -17.325 4.298 1.00 98.50 217 ALA A CA 1
ATOM 1770 C C . ALA A 1 217 ? -2.571 -16.316 4.591 1.00 98.50 217 ALA A C 1
ATOM 1772 O O . ALA A 1 217 ? -2.002 -16.333 5.684 1.00 98.50 217 ALA A O 1
ATOM 1773 N N . VAL A 1 218 ? -2.297 -15.404 3.652 1.00 98.44 218 VAL A N 1
ATOM 1774 C CA . VAL A 1 218 ? -1.338 -14.310 3.851 1.00 98.44 218 VAL A CA 1
ATOM 1775 C C . VAL A 1 218 ? -1.817 -13.357 4.947 1.00 98.44 218 VAL A C 1
ATOM 1777 O O . VAL A 1 218 ? -1.037 -13.044 5.842 1.00 98.44 218 VAL A O 1
ATOM 1780 N N . LEU A 1 219 ? -3.093 -12.949 4.944 1.00 98.69 219 LEU A N 1
ATOM 1781 C CA . LEU A 1 219 ? -3.648 -12.087 5.999 1.00 98.69 219 LEU A CA 1
ATOM 1782 C C . LEU A 1 219 ? -3.580 -12.746 7.385 1.00 98.69 219 LEU A C 1
ATOM 1784 O O . LEU A 1 219 ? -3.221 -12.089 8.357 1.00 98.69 219 LEU A O 1
ATOM 1788 N N . ALA A 1 220 ? -3.844 -14.052 7.477 1.00 98.38 220 ALA A N 1
ATOM 1789 C CA . ALA A 1 220 ? -3.757 -14.802 8.731 1.00 98.38 220 ALA A CA 1
ATOM 1790 C C . ALA A 1 220 ? -2.325 -14.895 9.295 1.00 98.38 220 ALA A C 1
ATOM 1792 O O . ALA A 1 220 ? -2.144 -15.163 10.483 1.00 98.38 220 ALA A O 1
ATOM 1793 N N . GLY A 1 221 ? -1.306 -14.710 8.452 1.00 98.31 221 GLY A N 1
ATOM 1794 C CA . GLY A 1 221 ? 0.104 -14.735 8.836 1.00 98.31 221 GLY A CA 1
ATOM 1795 C C . GLY A 1 221 ? 0.837 -13.412 8.696 1.00 98.31 221 GLY A C 1
ATOM 1796 O O . GLY A 1 221 ? 2.068 -13.413 8.675 1.00 98.31 221 GLY A O 1
ATOM 1797 N N . ILE A 1 222 ? 0.103 -12.308 8.558 1.00 98.50 222 ILE A N 1
ATOM 1798 C CA . ILE A 1 222 ? 0.684 -11.016 8.206 1.00 98.50 222 ILE A CA 1
ATOM 1799 C C . ILE A 1 222 ? 1.605 -10.452 9.295 1.00 98.50 222 ILE A C 1
ATOM 1801 O O . ILE A 1 222 ? 2.521 -9.707 8.979 1.00 98.50 222 ILE A O 1
ATOM 1805 N N . ASP A 1 223 ? 1.384 -10.846 10.551 1.00 98.19 223 ASP A N 1
ATOM 1806 C CA . ASP A 1 223 ? 2.172 -10.512 11.744 1.00 98.19 223 ASP A CA 1
ATOM 1807 C C . ASP A 1 223 ? 3.605 -11.061 11.706 1.00 98.19 223 ASP A C 1
ATOM 1809 O O . ASP A 1 223 ? 4.483 -10.596 12.433 1.00 98.19 223 ASP A O 1
ATOM 1813 N N . ARG A 1 224 ? 3.838 -12.071 10.861 1.00 98.00 224 ARG A N 1
ATOM 1814 C CA . ARG A 1 224 ? 5.140 -12.719 10.679 1.00 98.00 224 ARG A CA 1
ATOM 1815 C C . ARG A 1 224 ? 5.906 -12.168 9.484 1.00 98.00 224 ARG A C 1
ATOM 1817 O O . ARG A 1 224 ? 6.973 -12.690 9.167 1.00 98.00 224 ARG A O 1
ATOM 1824 N N . LEU A 1 225 ? 5.370 -11.167 8.785 1.00 97.75 225 LEU A N 1
ATOM 1825 C CA . LEU A 1 225 ? 6.080 -10.574 7.663 1.00 97.75 225 LEU A CA 1
ATOM 1826 C C . LEU A 1 225 ? 7.252 -9.740 8.168 1.00 97.75 225 LEU A C 1
ATOM 1828 O O . LEU A 1 225 ? 7.117 -8.832 8.983 1.00 97.75 225 LEU A O 1
ATOM 1832 N N . GLU A 1 226 ? 8.425 -10.045 7.636 1.00 97.50 226 GLU A N 1
ATOM 1833 C CA . GLU A 1 226 ? 9.624 -9.271 7.903 1.00 97.50 226 GLU A CA 1
ATOM 1834 C C . GLU A 1 226 ? 9.699 -8.055 6.975 1.00 97.50 226 GLU A C 1
ATOM 1836 O O . GLU A 1 226 ? 9.094 -8.013 5.894 1.00 97.50 226 GLU A O 1
ATOM 1841 N N . ARG A 1 227 ? 10.479 -7.051 7.392 1.00 98.12 227 ARG A N 1
ATOM 1842 C CA . ARG A 1 227 ? 10.840 -5.935 6.512 1.00 98.12 227 ARG A CA 1
ATOM 1843 C C . ARG A 1 227 ? 11.529 -6.481 5.265 1.00 98.12 227 ARG A C 1
ATOM 1845 O O . ARG A 1 227 ? 12.224 -7.494 5.313 1.00 98.12 227 ARG A O 1
ATOM 1852 N N . LEU A 1 228 ? 11.327 -5.799 4.143 1.00 98.44 228 LEU A N 1
ATOM 1853 C CA . LEU A 1 228 ? 11.982 -6.180 2.899 1.00 98.44 228 LEU A CA 1
ATOM 1854 C C . LEU A 1 228 ? 13.499 -6.098 3.078 1.00 98.44 228 LEU A C 1
ATOM 1856 O O . LEU A 1 228 ? 14.012 -5.120 3.624 1.00 98.44 228 LEU A O 1
ATOM 1860 N N . ASP A 1 229 ? 14.209 -7.110 2.582 1.00 98.12 229 ASP A N 1
ATOM 1861 C CA . ASP A 1 229 ? 15.661 -7.047 2.484 1.00 98.12 229 ASP A CA 1
ATOM 1862 C C . ASP A 1 229 ? 16.109 -5.928 1.524 1.00 98.12 229 ASP A C 1
ATOM 1864 O O . ASP A 1 229 ? 15.322 -5.353 0.759 1.00 98.12 229 ASP A O 1
ATOM 1868 N N . ASN A 1 230 ? 17.407 -5.621 1.559 1.00 97.94 230 ASN A N 1
ATOM 1869 C CA . ASN A 1 230 ? 17.988 -4.559 0.742 1.00 97.94 230 ASN A CA 1
ATOM 1870 C C . ASN A 1 230 ? 17.727 -4.765 -0.755 1.00 97.94 230 ASN A C 1
ATOM 1872 O O . ASN A 1 230 ? 17.500 -3.795 -1.474 1.00 97.94 230 ASN A O 1
ATOM 1876 N N . GLU A 1 231 ? 17.744 -6.008 -1.244 1.00 98.06 231 GLU A N 1
ATOM 1877 C CA . GLU A 1 231 ? 17.523 -6.268 -2.663 1.00 98.06 231 GLU A CA 1
ATOM 1878 C C . GLU A 1 231 ? 16.081 -5.951 -3.055 1.00 98.06 231 GLU A C 1
ATOM 1880 O O . GLU A 1 231 ? 15.854 -5.199 -4.002 1.00 98.06 231 GLU A O 1
ATOM 1885 N N . ARG A 1 232 ? 15.102 -6.457 -2.305 1.00 98.38 232 ARG A N 1
ATOM 1886 C CA . ARG A 1 232 ? 13.676 -6.204 -2.532 1.00 98.38 232 ARG A CA 1
ATOM 1887 C C . ARG A 1 232 ? 13.336 -4.722 -2.413 1.00 98.38 232 ARG A C 1
ATOM 1889 O O . ARG A 1 232 ? 12.629 -4.198 -3.276 1.00 98.38 232 ARG A O 1
ATOM 1896 N N . GLN A 1 233 ? 13.885 -4.024 -1.419 1.00 98.50 233 GLN A N 1
ATOM 1897 C CA . GLN A 1 233 ? 13.710 -2.575 -1.298 1.00 98.50 233 GLN A CA 1
ATOM 1898 C C . GLN A 1 233 ? 14.295 -1.835 -2.513 1.00 98.50 233 GLN A C 1
ATOM 1900 O O . GLN A 1 233 ? 13.663 -0.938 -3.074 1.00 98.50 233 GLN A O 1
ATOM 1905 N N . GLU A 1 234 ? 15.489 -2.214 -2.971 1.00 98.56 234 GLU A N 1
ATOM 1906 C CA . GLU A 1 234 ? 16.115 -1.596 -4.141 1.00 98.56 234 GLU A CA 1
ATOM 1907 C C . GLU A 1 234 ? 15.387 -1.917 -5.448 1.00 98.56 234 GLU A C 1
ATOM 1909 O O . GLU A 1 234 ? 15.376 -1.085 -6.360 1.00 98.56 234 GLU A O 1
ATOM 1914 N N . ARG A 1 235 ? 14.729 -3.077 -5.545 1.00 98.44 235 ARG A N 1
ATOM 1915 C CA . ARG A 1 235 ? 13.843 -3.404 -6.670 1.00 98.44 235 ARG A CA 1
ATOM 1916 C C . ARG A 1 235 ? 12.621 -2.485 -6.691 1.00 98.44 235 ARG A C 1
ATOM 1918 O O . ARG A 1 235 ? 12.301 -1.950 -7.753 1.00 98.44 235 ARG A O 1
ATOM 1925 N N . ALA A 1 236 ? 12.006 -2.217 -5.537 1.00 98.25 236 ALA A N 1
ATOM 1926 C CA . ALA A 1 236 ? 10.921 -1.239 -5.425 1.00 98.25 236 ALA A CA 1
ATOM 1927 C C . ALA A 1 236 ? 11.386 0.170 -5.836 1.00 98.25 236 ALA A C 1
ATOM 1929 O O . ALA A 1 236 ? 10.775 0.809 -6.694 1.00 98.25 236 ALA A O 1
ATOM 1930 N N . LEU A 1 237 ? 12.529 0.626 -5.317 1.00 98.44 237 LEU A N 1
ATOM 1931 C CA . LEU A 1 237 ? 13.129 1.916 -5.687 1.00 98.44 237 LEU A CA 1
ATOM 1932 C C . LEU A 1 237 ? 13.481 1.990 -7.182 1.00 98.44 237 LEU A C 1
ATOM 1934 O O . LEU A 1 237 ? 13.291 3.022 -7.821 1.00 98.44 237 LEU A O 1
ATOM 1938 N N . THR A 1 238 ? 13.938 0.890 -7.778 1.00 98.19 238 THR A N 1
ATOM 1939 C CA . THR A 1 238 ? 14.213 0.827 -9.218 1.00 98.19 238 THR A CA 1
ATOM 1940 C C . THR A 1 238 ? 12.932 0.937 -10.039 1.00 98.19 238 THR A C 1
ATOM 1942 O O . THR A 1 238 ? 12.902 1.690 -11.010 1.00 98.19 238 THR A O 1
ATOM 1945 N N . CYS A 1 239 ? 11.856 0.260 -9.630 1.00 96.75 239 CYS A N 1
ATOM 1946 C CA . CYS A 1 239 ? 10.551 0.380 -10.280 1.00 96.75 239 CYS A CA 1
ATOM 1947 C C . CYS A 1 239 ? 10.033 1.827 -10.221 1.00 96.75 239 CYS A C 1
ATOM 1949 O O . CYS A 1 239 ? 9.612 2.392 -11.230 1.00 96.75 239 CYS A O 1
ATOM 1951 N N . MET A 1 240 ? 10.173 2.469 -9.059 1.00 95.94 240 MET A N 1
ATOM 1952 C CA . MET A 1 240 ? 9.847 3.879 -8.862 1.00 95.94 240 MET A CA 1
ATOM 1953 C C . MET A 1 240 ? 10.663 4.799 -9.774 1.00 95.94 240 MET A C 1
ATOM 1955 O O . MET A 1 240 ? 10.095 5.679 -10.419 1.00 95.94 240 MET A O 1
ATOM 1959 N N . TYR A 1 241 ? 11.975 4.575 -9.891 1.00 96.50 241 TYR A N 1
ATOM 1960 C CA . TYR A 1 241 ? 12.816 5.307 -10.837 1.00 96.50 241 TYR A CA 1
ATOM 1961 C C . TYR A 1 241 ? 12.335 5.132 -12.280 1.00 96.50 241 TYR A C 1
ATOM 1963 O O . TYR A 1 241 ? 12.228 6.108 -13.027 1.00 96.50 241 TYR A O 1
ATOM 1971 N N . MET A 1 242 ? 12.023 3.896 -12.675 1.00 95.06 242 MET A N 1
ATOM 1972 C CA . MET A 1 242 ? 11.556 3.615 -14.026 1.00 95.06 242 MET A CA 1
ATOM 1973 C C . MET A 1 242 ? 10.259 4.365 -14.334 1.00 95.06 242 MET A C 1
ATOM 1975 O O . MET A 1 242 ? 10.173 5.000 -15.380 1.00 95.06 242 MET A O 1
ATOM 1979 N N . TYR A 1 243 ? 9.304 4.359 -13.403 1.00 92.19 243 TYR A N 1
ATOM 1980 C CA . TYR A 1 243 ? 7.999 4.994 -13.573 1.00 92.19 243 TYR A CA 1
ATOM 1981 C C . TYR A 1 243 ? 8.044 6.531 -13.521 1.00 92.19 243 TYR A C 1
ATOM 1983 O O . TYR A 1 243 ? 7.470 7.212 -14.369 1.00 92.19 243 TYR A O 1
ATOM 1991 N N . TYR A 1 244 ? 8.731 7.114 -12.534 1.00 90.88 244 TYR A N 1
ATOM 1992 C CA . TYR A 1 244 ? 8.717 8.567 -12.334 1.00 90.88 244 TYR A CA 1
ATOM 1993 C C . TYR A 1 244 ? 9.771 9.322 -13.147 1.00 90.88 244 TYR A C 1
ATOM 1995 O O . TYR A 1 244 ? 9.619 10.528 -13.336 1.00 90.88 244 TYR A O 1
ATOM 2003 N N . PHE A 1 245 ? 10.816 8.649 -13.641 1.00 92.00 245 PHE A N 1
ATOM 2004 C CA . PHE A 1 245 ? 11.941 9.320 -14.301 1.00 92.00 245 PHE A CA 1
ATOM 2005 C C . PHE A 1 245 ? 12.303 8.731 -15.660 1.00 92.00 245 PHE A C 1
ATOM 2007 O O . PHE A 1 245 ? 12.572 9.494 -16.582 1.00 92.00 245 PHE A O 1
ATOM 2014 N N . LEU A 1 246 ? 12.348 7.404 -15.804 1.00 91.75 246 LEU A N 1
ATOM 2015 C CA . LEU A 1 246 ? 12.813 6.796 -17.054 1.00 91.75 246 LEU A CA 1
ATOM 2016 C C . LEU A 1 246 ? 11.744 6.806 -18.152 1.00 91.75 246 LEU A C 1
ATOM 2018 O O . LEU A 1 246 ? 12.075 7.072 -19.304 1.00 91.75 246 LEU A O 1
ATOM 2022 N N . SER A 1 247 ? 10.488 6.504 -17.813 1.00 88.12 247 SER A N 1
ATOM 2023 C CA . SER A 1 247 ? 9.381 6.438 -18.778 1.00 88.12 247 SER A CA 1
ATOM 2024 C C . SER A 1 247 ? 8.711 7.780 -19.045 1.00 88.12 247 SER A C 1
ATOM 2026 O O . SER A 1 247 ? 7.932 7.891 -19.990 1.00 88.12 247 SER A O 1
ATOM 2028 N N . ARG A 1 248 ? 9.004 8.813 -18.246 1.00 83.38 248 ARG A N 1
ATOM 2029 C CA . ARG A 1 248 ? 8.443 10.145 -18.471 1.00 83.38 248 ARG A CA 1
ATOM 2030 C C . ARG A 1 248 ? 9.052 10.768 -19.719 1.00 83.38 248 ARG A C 1
ATOM 2032 O O . ARG A 1 248 ? 10.231 11.111 -19.755 1.00 83.38 248 ARG A O 1
ATOM 2039 N N . VAL A 1 249 ? 8.213 10.959 -20.729 1.00 79.50 249 VAL A N 1
ATOM 2040 C CA . VAL A 1 249 ? 8.559 11.703 -21.938 1.00 79.50 249 VAL A CA 1
ATOM 2041 C C . VAL A 1 249 ? 8.044 13.124 -21.774 1.00 79.50 249 VAL A C 1
ATOM 2043 O O . VAL A 1 249 ? 6.855 13.337 -21.550 1.00 79.50 249 VAL A O 1
ATOM 2046 N N . ARG A 1 250 ? 8.936 14.109 -21.884 1.00 77.00 250 ARG A N 1
ATOM 2047 C CA . ARG A 1 250 ? 8.521 15.510 -21.966 1.00 77.00 250 ARG A CA 1
ATOM 2048 C C . ARG A 1 250 ? 7.840 15.725 -23.316 1.00 77.00 250 ARG A C 1
ATOM 2050 O O . ARG A 1 250 ? 8.472 15.546 -24.354 1.00 77.00 250 ARG A O 1
ATOM 2057 N N . CYS A 1 251 ? 6.565 16.093 -23.292 1.00 78.94 251 CYS A N 1
ATOM 2058 C CA . CYS A 1 251 ? 5.820 16.468 -24.483 1.00 78.94 251 CYS A CA 1
ATOM 2059 C C . CYS A 1 251 ? 5.646 17.986 -24.487 1.00 78.94 251 CYS A C 1
ATOM 2061 O O . CYS A 1 251 ? 4.864 18.511 -23.709 1.00 78.94 251 CYS A O 1
ATOM 2063 N N . ASP A 1 252 ? 6.338 18.702 -25.374 1.00 82.44 252 ASP A N 1
ATOM 2064 C CA . ASP A 1 252 ? 6.195 20.167 -25.452 1.00 82.44 252 ASP A CA 1
ATOM 2065 C C . ASP A 1 252 ? 4.807 20.612 -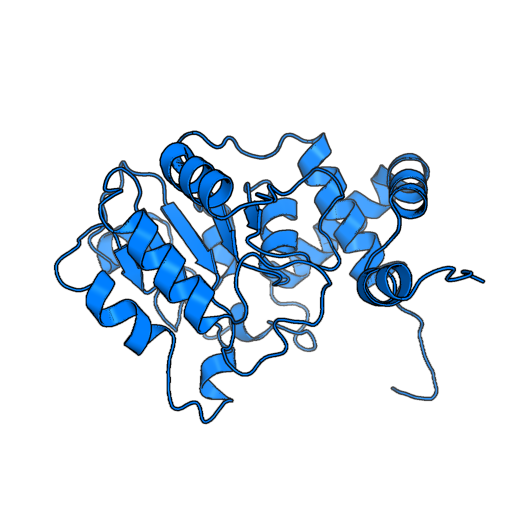25.972 1.00 82.44 252 ASP A C 1
ATOM 2067 O O . ASP A 1 252 ? 4.497 21.800 -25.964 1.00 82.44 252 ASP A O 1
ATOM 2071 N N . LEU A 1 253 ? 3.965 19.666 -26.416 1.00 82.75 253 LEU A N 1
ATOM 2072 C CA . LEU A 1 253 ? 2.590 19.907 -26.876 1.00 82.75 253 LEU A CA 1
ATOM 2073 C C . LEU A 1 253 ? 1.534 19.752 -25.770 1.00 82.75 253 LEU A C 1
ATOM 2075 O O . LEU A 1 253 ? 0.408 20.209 -25.954 1.00 82.75 253 LEU A O 1
ATOM 2079 N N . VAL A 1 254 ? 1.873 19.106 -24.650 1.00 64.75 254 VAL A N 1
ATOM 2080 C CA . VAL A 1 254 ? 0.985 18.922 -23.492 1.00 64.75 254 VAL A CA 1
ATOM 2081 C C . VAL A 1 254 ? 1.782 19.346 -22.250 1.00 64.75 254 VAL A C 1
ATOM 2083 O O . VAL A 1 254 ? 2.542 18.525 -21.732 1.00 64.75 254 VAL A O 1
ATOM 2086 N N . PRO A 1 255 ? 1.708 20.638 -21.868 1.00 51.25 255 PRO A N 1
ATOM 2087 C CA . PRO A 1 255 ? 2.547 21.230 -20.824 1.00 51.25 255 PRO A CA 1
ATOM 2088 C C . PRO A 1 255 ? 2.288 20.664 -19.425 1.00 51.25 255 PRO A C 1
ATOM 2090 O O . PRO A 1 255 ? 1.134 20.270 -19.139 1.00 51.25 255 PRO A O 1
#

Mean predicted aligned error: 5.21 Å

Secondary structure (DSSP, 8-state):
-----SHHHHHHHTT---HHHHHHHHHHSHHHHHHHHHHHHHHHHTT---SSTTGGGG-TTSB---HHHHHHHHT--TTS-EEEEEPPPTTS-GGGSS-BSSSSHHHHHHHHHHHHTT-TTSEEEEE--GGGGGS--S--HHHHHHHHHTT-TTEEEPPTTB-GGGHHHH--EEEESS-HHHHHHHHTT--EEESB--TTTTSSSSB--SSHHHHHHHHHTGGGPPPPPHHHHHHHHHHHHIIIIIS----TT--

Foldseek 3Di:
DDDDPDPLCVLAPPQADDLVRLVCCCVVPLVVLLVVLVVVLVCLQVLVDCPDPLSLLADPQFDQDALVNQCVVLVADSVAAEEEEEADQFPDDLSSHPWAQDPTRLVVLLLLLVLCLPVLRHQYEYEFRLCNVVDPDPDGSCNSCVVSSVPHSRYYYGDSSHRPSNCLVGHQAYEYAADCVCLSSLLSQHEYEHRYDYRLPPQPLYHYDRHPVSSSVCSSCVRVDDGHDPSSSSSSSNSSSCNPPVPDDDDPVPD